Protein AF-A0A353H161-F1 (afdb_monomer_lite)

Secondary structure (DSSP, 8-state):
-HHHHHHHHHHHHHHHHHTT-GGGHHHHHHHHHHHHHHHHHHHHHHHHS---HHHHHHHHHHHHHHHHHHHHHHHHHSS--------TTSS----TTTHHHHHHHHHHHHHHHHHHHHHHGGGSPPPHHHHHHHHHHHHHHHHHHHHHS-GGGHHHHHHHHHHHHHHHHHHHHHHHHHHHHHHTTT-PPP--HHHHHHHHHHHHHHHHHHHHHHHHHHHH-HHHHHHHHHHHHHHHHHHHHHHHHHHHHHHHHHHHHHHHHHHHHHHS-HHHHHHHHHHHHHS--TTSGGG--

Sequence (293 aa):
MTLLASEWIWVAALFAALFNLSSKIPSILLSFAIPALAGYVLSKLLHISTISSVGQKVILAVWVILALGLWTWLFALGSVQELTISWPLSGKLTLQNTDALQTLLMQMIILLLIVRRSLTLPASLVTSWQAVRSSQIGLAAFLVFGLTTTWENFFSNLWPFALYLFLILIALTTARLAELTLNYSGRSPAFSSSWLISIALLALTFVIIACFSGWLVGVAMVETASTILNFLYLALLAVILILLSPILLLLVAAIPVLDGLVQEMLSKNFGQQQAEFILSVLQPQPGQAENFL

pLDDT: mean 75.22, std 13.53, range [37.88, 93.44]

Foldseek 3Di:
DLLLLLLLLLLLLLLCLQQVNLVCSVVSSVLLCVLLVVLLVLLLVLVVDPDDPVVSVVVLVVSLVVSLVVVCVCCVVPPPPDSARDDVPDPDPCPPPPGPVVVSVVVSVSSCVSSVVSNPVSVDQDALVNLVVSVVVSVVSLVSSLVRDDPVCVVSSLVSQLSSQLSSLVVNVVNVQVVVCVVPVNPGDDDDPVNSVVSNVVSVVVSVVVVVVSVCCVPVPVVVVVVVVVVVVVVVVVVVCVVCVVVVVVVVVCVVVVVVVVVVVVVPPPVVVVVVVVVCVVDVDPPCPVVPD

Radius of gyration: 27.59 Å; chains: 1; bounding box: 48×81×83 Å

Structure (mmCIF, N/CA/C/O backbone):
data_AF-A0A353H161-F1
#
_entry.id   AF-A0A353H161-F1
#
loop_
_atom_site.group_PDB
_atom_site.id
_atom_site.type_symbol
_atom_site.label_atom_id
_atom_site.label_alt_id
_atom_site.label_comp_id
_atom_site.label_asym_id
_atom_site.label_entity_id
_atom_site.label_seq_id
_atom_site.pdbx_PDB_ins_code
_atom_site.Cartn_x
_atom_site.Cartn_y
_atom_site.Cartn_z
_atom_site.occupancy
_atom_site.B_iso_or_equiv
_atom_site.auth_seq_id
_atom_site.auth_comp_id
_atom_site.auth_asym_id
_atom_site.auth_atom_id
_atom_site.pdbx_PDB_model_num
ATOM 1 N N . MET A 1 1 ? 9.205 -0.972 -8.124 1.00 83.56 1 MET A N 1
ATOM 2 C CA . MET A 1 1 ? 9.552 0.005 -7.063 1.00 83.56 1 MET A CA 1
ATOM 3 C C . MET A 1 1 ? 8.505 1.103 -6.905 1.00 83.56 1 MET A C 1
ATOM 5 O O . MET A 1 1 ? 8.005 1.243 -5.803 1.00 83.56 1 MET A O 1
ATOM 9 N N . THR A 1 2 ? 8.114 1.832 -7.957 1.00 85.81 2 THR A N 1
ATOM 10 C CA . THR A 1 2 ? 7.069 2.883 -7.879 1.00 85.81 2 THR A CA 1
ATOM 11 C C . THR A 1 2 ? 5.724 2.369 -7.359 1.00 85.81 2 THR A C 1
ATOM 13 O O . THR A 1 2 ? 5.132 2.999 -6.490 1.00 85.81 2 THR A O 1
ATOM 16 N N . LEU A 1 3 ? 5.295 1.178 -7.800 1.00 87.56 3 LEU A N 1
ATOM 17 C CA . LEU A 1 3 ? 4.088 0.529 -7.276 1.00 87.56 3 LEU A CA 1
ATOM 18 C C . LEU A 1 3 ? 4.189 0.247 -5.765 1.00 87.56 3 LEU A C 1
ATOM 20 O O . LEU A 1 3 ? 3.301 0.638 -5.019 1.00 87.56 3 LEU A O 1
ATOM 24 N N . LEU A 1 4 ? 5.301 -0.341 -5.305 1.00 89.06 4 LEU A N 1
ATOM 25 C CA . LEU A 1 4 ? 5.544 -0.594 -3.876 1.00 89.06 4 LEU A CA 1
ATOM 26 C C . LEU A 1 4 ? 5.522 0.705 -3.056 1.00 89.06 4 LEU A C 1
ATOM 28 O O . LEU A 1 4 ? 4.940 0.740 -1.977 1.00 89.06 4 LEU A O 1
ATOM 32 N N . ALA A 1 5 ? 6.128 1.771 -3.587 1.00 89.69 5 ALA A N 1
ATOM 33 C CA . ALA A 1 5 ? 6.135 3.073 -2.934 1.00 89.69 5 ALA A CA 1
ATOM 34 C C . ALA A 1 5 ? 4.719 3.654 -2.816 1.00 89.69 5 ALA A C 1
ATOM 36 O O . ALA A 1 5 ? 4.346 4.145 -1.759 1.00 89.69 5 ALA A O 1
ATOM 37 N N . SER A 1 6 ? 3.897 3.544 -3.866 1.00 89.31 6 SER A N 1
ATOM 38 C CA . SER A 1 6 ? 2.485 3.935 -3.778 1.00 89.31 6 SER A CA 1
ATOM 39 C C . SER A 1 6 ? 1.721 3.095 -2.749 1.00 89.31 6 SER A C 1
ATOM 41 O O . SER A 1 6 ? 0.854 3.616 -2.051 1.00 89.31 6 SER A O 1
ATOM 43 N N . GLU A 1 7 ? 2.066 1.811 -2.611 1.00 89.81 7 GLU A N 1
ATOM 44 C CA . GLU A 1 7 ? 1.365 0.894 -1.720 1.00 89.81 7 GLU A CA 1
ATOM 45 C C . GLU A 1 7 ? 1.617 1.188 -0.243 1.00 89.81 7 GLU A C 1
ATOM 47 O O . GLU A 1 7 ? 0.664 1.290 0.526 1.00 89.81 7 GLU A O 1
ATOM 52 N N . TRP A 1 8 ? 2.867 1.412 0.170 1.00 91.81 8 TRP A N 1
ATOM 53 C CA . TRP A 1 8 ? 3.107 1.779 1.567 1.00 91.81 8 TRP A CA 1
ATOM 54 C C . TRP A 1 8 ? 2.538 3.159 1.916 1.00 91.81 8 TRP A C 1
ATOM 56 O O . TRP A 1 8 ? 2.305 3.421 3.091 1.00 91.81 8 TRP A O 1
ATOM 66 N N . ILE A 1 9 ? 2.308 4.047 0.934 1.00 90.62 9 ILE A N 1
ATOM 67 C CA . ILE A 1 9 ? 1.782 5.389 1.212 1.00 90.62 9 ILE A CA 1
ATOM 68 C C . ILE A 1 9 ? 0.331 5.315 1.650 1.00 90.62 9 ILE A C 1
ATOM 70 O O . ILE A 1 9 ? -0.016 5.880 2.686 1.00 90.62 9 ILE A O 1
ATOM 74 N N . TRP A 1 10 ? -0.512 4.606 0.896 1.00 88.56 10 TRP A N 1
ATOM 75 C CA . TRP A 1 10 ? -1.907 4.462 1.300 1.00 88.56 10 TRP A CA 1
ATOM 76 C C . TRP A 1 10 ? -2.029 3.620 2.572 1.00 88.56 10 TRP A C 1
ATOM 78 O O . TRP A 1 10 ? -2.903 3.897 3.387 1.00 88.56 10 TRP A O 1
ATOM 88 N N . VAL A 1 11 ? -1.138 2.644 2.795 1.00 89.56 11 VAL A N 1
ATOM 89 C CA . VAL A 1 11 ? -1.127 1.879 4.050 1.00 89.56 11 VAL A CA 1
ATOM 90 C C . VAL A 1 11 ? -0.735 2.762 5.235 1.00 89.56 11 VAL A C 1
ATOM 92 O O . VAL A 1 11 ? -1.380 2.689 6.275 1.00 89.56 11 VAL A O 1
ATOM 95 N N . ALA A 1 12 ? 0.275 3.622 5.090 1.00 88.50 12 ALA A N 1
ATOM 96 C CA . ALA A 1 12 ? 0.665 4.567 6.132 1.00 88.50 12 ALA A CA 1
ATOM 97 C C . ALA A 1 12 ? -0.444 5.588 6.420 1.00 88.50 12 ALA A C 1
ATOM 99 O O . ALA A 1 12 ? -0.701 5.891 7.583 1.00 88.50 12 ALA A O 1
ATOM 100 N N . ALA A 1 13 ? -1.129 6.080 5.383 1.00 86.00 13 ALA A N 1
ATOM 101 C CA . ALA A 1 13 ? -2.289 6.954 5.539 1.00 86.00 13 ALA A CA 1
ATOM 102 C C . ALA A 1 13 ? -3.426 6.232 6.279 1.00 86.00 13 ALA A C 1
ATOM 104 O O . ALA A 1 13 ? -3.919 6.737 7.282 1.00 86.00 13 ALA A O 1
ATOM 105 N N . LEU A 1 14 ? -3.780 5.013 5.860 1.00 85.19 14 LEU A N 1
ATOM 106 C CA . LEU A 1 14 ? -4.792 4.196 6.529 1.00 85.19 14 LEU A CA 1
ATOM 107 C C . LEU A 1 14 ? -4.418 3.923 7.993 1.00 85.19 14 LEU A C 1
ATOM 109 O O . LEU A 1 14 ? -5.251 4.086 8.876 1.00 85.19 14 LEU A O 1
ATOM 113 N N . PHE A 1 15 ? -3.163 3.566 8.266 1.00 84.50 15 PHE A N 1
ATOM 114 C CA . PHE A 1 15 ? -2.653 3.379 9.622 1.00 84.50 15 PHE A CA 1
ATOM 115 C C . PHE A 1 15 ? -2.801 4.658 10.455 1.00 84.50 15 PHE A C 1
ATOM 117 O O . PHE A 1 15 ? -3.298 4.614 11.577 1.00 84.50 15 PHE A O 1
ATOM 124 N N . ALA A 1 16 ? -2.425 5.810 9.898 1.00 81.38 16 ALA A N 1
ATOM 125 C CA . ALA A 1 16 ? -2.574 7.091 10.574 1.00 81.38 16 ALA A CA 1
ATOM 126 C C . ALA A 1 16 ? -4.046 7.436 10.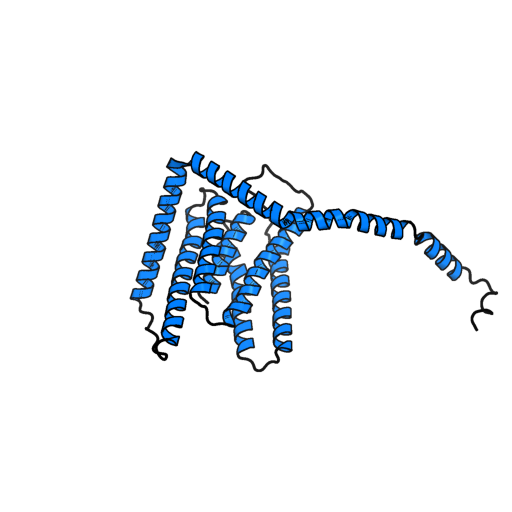859 1.00 81.38 16 ALA A C 1
ATOM 128 O O . ALA A 1 16 ? -4.331 7.968 11.928 1.00 81.38 16 ALA A O 1
ATOM 129 N N . ALA A 1 17 ? -4.975 7.097 9.961 1.00 78.19 17 ALA A N 1
ATOM 130 C CA . ALA A 1 17 ? -6.412 7.243 10.200 1.00 78.19 17 ALA A CA 1
ATOM 131 C C . ALA A 1 17 ? -6.916 6.333 11.330 1.00 78.19 17 ALA A C 1
ATOM 133 O O . ALA A 1 17 ? -7.618 6.795 12.223 1.00 78.19 17 ALA A O 1
ATOM 134 N N . LEU A 1 18 ? -6.534 5.053 11.317 1.00 76.12 18 LEU A N 1
ATOM 135 C CA . LEU A 1 18 ? -6.999 4.056 12.289 1.00 76.12 18 LEU A CA 1
ATOM 136 C C . LEU A 1 18 ? -6.546 4.352 13.727 1.00 76.12 18 LEU A C 1
ATOM 138 O O . LEU A 1 18 ? -7.253 4.011 14.673 1.00 76.12 18 LEU A O 1
ATOM 142 N N . PHE A 1 19 ? -5.381 4.986 13.887 1.00 75.75 19 PHE A N 1
ATOM 143 C CA . PHE A 1 19 ? -4.765 5.271 15.188 1.00 75.75 19 PHE A CA 1
ATOM 144 C C . PHE A 1 19 ? -4.705 6.768 15.543 1.00 75.75 19 PHE A C 1
ATOM 146 O O . PHE A 1 19 ? -3.989 7.148 16.465 1.00 75.75 19 PHE A O 1
ATOM 153 N N . ASN A 1 20 ? -5.416 7.632 14.810 1.00 75.38 20 ASN A N 1
ATOM 154 C CA . ASN A 1 20 ? -5.413 9.092 14.999 1.00 75.38 20 ASN A CA 1
ATOM 155 C C . ASN A 1 20 ? -4.027 9.768 14.957 1.00 75.38 20 ASN A C 1
ATOM 157 O O . ASN A 1 20 ? -3.739 10.708 15.697 1.00 75.38 20 ASN A O 1
ATOM 161 N N . LEU A 1 21 ? -3.130 9.292 14.098 1.00 77.62 21 LEU A N 1
ATOM 162 C CA . LEU A 1 21 ? -1.747 9.769 14.009 1.00 77.62 21 LEU A CA 1
ATOM 163 C C . LEU A 1 21 ? -1.497 10.642 12.773 1.00 77.62 21 LEU A C 1
ATOM 165 O O . LEU A 1 21 ? -0.417 10.588 12.182 1.00 77.62 21 LEU A O 1
ATOM 169 N N . SER A 1 22 ? -2.477 11.448 12.361 1.00 75.56 22 SER A N 1
ATOM 170 C CA . SER A 1 22 ? -2.387 12.286 11.151 1.00 75.56 22 SER A CA 1
ATOM 171 C C . SER A 1 22 ? -1.168 13.225 11.148 1.00 75.56 22 SER A C 1
ATOM 173 O O . SER A 1 22 ? -0.532 13.425 10.115 1.00 75.56 22 SER A O 1
ATOM 175 N N . SER A 1 23 ? -0.747 13.727 12.312 1.00 77.12 23 SER A N 1
ATOM 176 C CA . SER A 1 23 ? 0.460 14.558 12.454 1.00 77.12 23 SER A CA 1
ATOM 177 C C . SER A 1 23 ? 1.780 13.784 12.308 1.00 77.12 23 SER A C 1
ATOM 179 O O . SER A 1 23 ? 2.820 14.383 12.041 1.00 77.12 23 SER A O 1
ATOM 181 N N . LYS A 1 24 ? 1.757 12.452 12.451 1.00 81.50 24 LYS A N 1
ATOM 182 C CA . LYS A 1 24 ? 2.935 11.570 12.392 1.00 81.50 24 LYS A CA 1
ATOM 183 C C . LYS A 1 24 ? 3.037 10.790 11.075 1.00 81.50 24 LYS A C 1
ATOM 185 O O . LYS A 1 24 ? 3.846 9.872 10.973 1.00 81.50 24 LYS A O 1
ATOM 190 N N . ILE A 1 25 ? 2.271 11.152 10.042 1.00 83.50 25 ILE A N 1
ATOM 191 C CA . ILE A 1 25 ? 2.319 10.480 8.730 1.00 83.50 25 ILE A CA 1
ATOM 192 C C . ILE A 1 25 ? 3.754 10.348 8.172 1.00 83.50 25 ILE A C 1
ATOM 194 O O . ILE A 1 25 ? 4.096 9.248 7.733 1.00 83.50 25 ILE A O 1
ATOM 198 N N . PRO A 1 26 ? 4.638 11.372 8.223 1.00 85.25 26 PRO A N 1
ATOM 199 C CA . PRO A 1 26 ? 6.007 11.235 7.718 1.00 85.25 26 PRO A CA 1
ATOM 200 C C . PRO A 1 26 ? 6.829 10.155 8.433 1.00 85.25 26 PRO A C 1
ATOM 202 O O . PRO A 1 26 ? 7.546 9.396 7.782 1.00 85.25 26 PRO A O 1
ATOM 205 N N . SER A 1 27 ? 6.726 10.057 9.762 1.00 85.06 27 SER A N 1
ATOM 206 C CA . SER A 1 27 ? 7.470 9.048 10.521 1.00 85.06 27 SER A CA 1
ATOM 207 C C . SER A 1 27 ? 6.895 7.651 10.303 1.00 85.06 27 SER A C 1
ATOM 209 O O . SER A 1 27 ? 7.658 6.710 10.115 1.00 85.06 27 SER A O 1
ATOM 211 N N . ILE A 1 28 ? 5.568 7.518 10.224 1.00 85.75 28 ILE A N 1
ATOM 212 C CA . ILE A 1 28 ? 4.892 6.250 9.908 1.00 85.75 28 ILE A CA 1
ATOM 213 C C . ILE A 1 28 ? 5.290 5.755 8.510 1.00 85.75 28 ILE A C 1
ATOM 215 O O . ILE A 1 28 ? 5.599 4.576 8.336 1.00 85.75 28 ILE A O 1
ATOM 219 N N . LEU A 1 29 ? 5.343 6.653 7.521 1.00 87.62 29 LEU A N 1
ATOM 220 C CA . LEU A 1 29 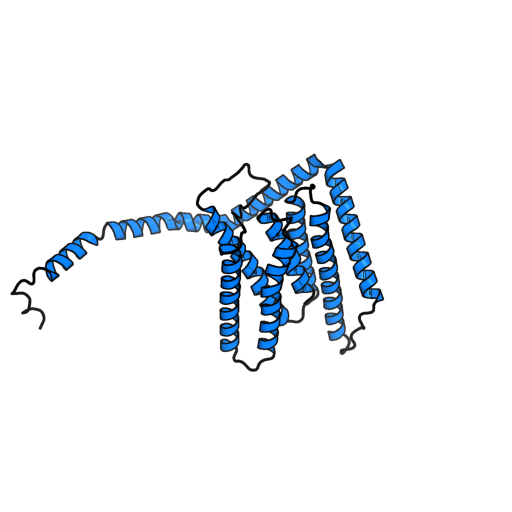? 5.816 6.341 6.171 1.00 87.62 29 LEU A CA 1
ATOM 221 C C . LEU A 1 29 ? 7.237 5.784 6.181 1.00 87.62 29 LEU A C 1
ATOM 223 O O . LEU A 1 29 ? 7.487 4.769 5.537 1.00 87.62 29 LEU A O 1
ATOM 227 N N . LEU A 1 30 ? 8.153 6.412 6.921 1.00 87.56 30 LEU A N 1
ATOM 228 C CA . LEU A 1 30 ? 9.528 5.926 7.055 1.00 87.56 30 LEU A CA 1
ATOM 229 C C . LEU A 1 30 ? 9.575 4.548 7.726 1.00 87.56 30 LEU A C 1
ATOM 231 O O . LEU A 1 30 ? 10.252 3.650 7.221 1.00 87.56 30 LEU A O 1
ATOM 235 N N . SER A 1 31 ? 8.809 4.355 8.802 1.00 86.31 31 SER A N 1
ATOM 236 C CA . SER A 1 31 ? 8.727 3.077 9.513 1.00 86.31 31 SER A CA 1
ATOM 237 C C . SER A 1 31 ? 8.240 1.938 8.621 1.00 86.31 31 SER A C 1
ATOM 239 O O . SER A 1 31 ? 8.734 0.824 8.754 1.00 86.31 31 SER A O 1
ATOM 241 N N . PHE A 1 32 ? 7.315 2.191 7.690 1.00 88.62 32 PHE A N 1
ATOM 242 C CA . PHE A 1 32 ? 6.874 1.191 6.712 1.00 88.62 32 PHE A CA 1
ATOM 243 C C . PHE A 1 32 ? 7.810 1.063 5.504 1.00 88.62 32 PHE A C 1
ATOM 245 O O . PHE A 1 32 ? 7.978 -0.038 4.972 1.00 88.62 32 PHE A O 1
ATOM 252 N N . ALA A 1 33 ? 8.451 2.153 5.076 1.00 89.38 33 ALA A N 1
ATOM 253 C CA . ALA A 1 33 ? 9.356 2.155 3.932 1.00 89.38 33 ALA A CA 1
ATOM 254 C C . ALA A 1 33 ? 10.600 1.292 4.176 1.00 89.38 33 ALA A C 1
ATOM 256 O O . ALA A 1 33 ? 11.017 0.568 3.275 1.00 89.38 33 ALA A O 1
ATOM 257 N N . ILE A 1 34 ? 11.169 1.318 5.387 1.00 89.50 34 ILE A N 1
ATOM 258 C CA . ILE A 1 34 ? 12.365 0.536 5.744 1.00 89.50 34 ILE A CA 1
ATOM 259 C C . ILE A 1 34 ? 12.152 -0.979 5.537 1.00 89.50 34 ILE A C 1
ATOM 261 O O . ILE A 1 34 ? 12.858 -1.565 4.709 1.00 89.50 34 ILE A O 1
ATOM 265 N N . PRO A 1 35 ? 11.186 -1.644 6.208 1.00 90.00 35 PRO A N 1
ATOM 266 C CA . PRO A 1 35 ? 10.965 -3.077 6.039 1.00 90.00 35 PRO A CA 1
ATOM 267 C C . PRO A 1 35 ? 10.452 -3.424 4.635 1.00 90.00 35 PRO A C 1
ATOM 269 O O . PRO A 1 35 ? 10.760 -4.495 4.107 1.00 90.00 35 PRO A O 1
ATOM 272 N N . ALA A 1 36 ? 9.712 -2.524 3.983 1.00 90.25 36 ALA A N 1
ATOM 273 C CA . ALA A 1 36 ? 9.265 -2.737 2.614 1.00 90.25 36 ALA A CA 1
ATOM 274 C C . ALA A 1 36 ? 10.428 -2.725 1.611 1.00 90.25 36 ALA A C 1
ATOM 276 O O . ALA A 1 36 ? 10.540 -3.638 0.795 1.00 90.25 36 ALA A O 1
ATOM 277 N N . LEU A 1 37 ? 11.317 -1.730 1.669 1.00 92.56 37 LEU A N 1
ATOM 278 C CA . LEU A 1 37 ? 12.484 -1.647 0.789 1.00 92.56 37 LEU A CA 1
ATOM 279 C C . LEU A 1 37 ? 13.455 -2.792 1.040 1.00 92.56 37 LEU A C 1
ATOM 281 O O . LEU A 1 37 ? 13.898 -3.428 0.085 1.00 92.56 37 LEU A O 1
ATOM 285 N N . ALA A 1 38 ? 13.755 -3.080 2.306 1.00 92.19 38 ALA A N 1
ATOM 286 C CA . ALA A 1 38 ? 14.653 -4.167 2.662 1.00 92.19 38 ALA A CA 1
ATOM 287 C C . ALA A 1 38 ? 14.097 -5.524 2.199 1.00 92.19 38 ALA A C 1
ATOM 289 O O . ALA A 1 38 ? 14.820 -6.283 1.558 1.00 92.19 38 ALA A O 1
ATOM 290 N N . GLY A 1 39 ? 12.797 -5.782 2.394 1.00 92.25 39 GLY A N 1
ATOM 291 C CA . GLY A 1 39 ? 12.138 -6.980 1.868 1.00 92.25 39 GLY A CA 1
ATOM 292 C C . GLY A 1 39 ? 12.169 -7.058 0.339 1.00 92.25 39 GLY A C 1
ATOM 293 O O . GLY A 1 39 ? 12.483 -8.108 -0.220 1.00 92.25 39 GLY A O 1
ATOM 294 N N . TYR A 1 40 ? 11.925 -5.940 -0.351 1.00 92.00 40 TYR A N 1
ATOM 295 C CA . TYR A 1 40 ? 11.987 -5.880 -1.814 1.00 92.00 40 TYR A CA 1
ATOM 296 C C . TYR A 1 40 ? 13.385 -6.200 -2.350 1.00 92.00 40 TYR A C 1
ATOM 298 O O . TYR A 1 40 ? 13.532 -6.997 -3.279 1.00 92.00 40 TYR A O 1
ATOM 306 N N . VAL A 1 41 ? 14.421 -5.590 -1.769 1.00 92.31 41 VAL A N 1
ATOM 307 C CA . VAL A 1 41 ? 15.816 -5.827 -2.160 1.00 92.31 41 VAL A CA 1
ATOM 308 C C . VAL A 1 41 ? 16.214 -7.265 -1.850 1.00 92.31 41 VAL A C 1
ATOM 310 O O . VAL A 1 41 ? 16.738 -7.941 -2.733 1.00 92.31 41 VAL A O 1
ATOM 313 N N . LEU A 1 42 ? 15.905 -7.759 -0.648 1.00 92.62 42 LEU A N 1
ATOM 314 C CA . LEU A 1 42 ? 16.191 -9.131 -0.239 1.00 92.62 42 LEU A CA 1
ATOM 315 C C . LEU A 1 42 ? 15.554 -10.140 -1.196 1.00 92.62 42 LEU A C 1
ATOM 317 O O . LEU A 1 42 ? 16.241 -11.014 -1.716 1.00 92.62 42 LEU A O 1
ATOM 321 N N . SER A 1 43 ? 14.262 -9.993 -1.490 1.00 90.44 43 SER A N 1
ATOM 322 C CA . SER A 1 43 ? 13.574 -10.904 -2.402 1.00 90.44 43 SER A CA 1
ATOM 323 C C . SER A 1 43 ? 14.124 -10.833 -3.825 1.00 90.44 43 SER A C 1
ATOM 325 O O . SER A 1 43 ? 14.194 -11.861 -4.498 1.00 90.44 43 SER A O 1
ATOM 327 N N . LYS A 1 44 ? 14.533 -9.648 -4.295 1.00 88.06 44 LYS A N 1
ATOM 328 C CA . LYS A 1 44 ? 15.170 -9.500 -5.609 1.00 88.06 44 LYS A CA 1
ATOM 329 C C . LYS A 1 44 ? 16.529 -10.205 -5.655 1.00 88.06 44 LYS A C 1
ATOM 331 O O . LYS A 1 44 ? 16.822 -10.882 -6.635 1.00 88.06 44 LYS A O 1
ATOM 336 N N . LEU A 1 45 ? 17.337 -10.079 -4.602 1.00 90.50 45 LEU A N 1
ATOM 337 C CA . LEU A 1 45 ? 18.626 -10.767 -4.486 1.00 90.50 45 LEU A CA 1
ATOM 338 C C . LEU A 1 45 ? 18.450 -12.289 -4.436 1.00 90.50 45 LEU A C 1
ATOM 340 O O . LEU A 1 45 ? 19.152 -13.006 -5.145 1.00 90.50 45 LEU A O 1
ATOM 344 N N . LEU A 1 46 ? 17.475 -12.778 -3.666 1.00 90.12 46 LEU A N 1
ATOM 345 C CA . LEU A 1 46 ? 17.159 -14.206 -3.579 1.00 90.12 46 LEU A CA 1
ATOM 346 C C . LEU A 1 46 ? 16.727 -14.789 -4.925 1.00 90.12 46 LEU A C 1
ATOM 348 O O . LEU A 1 46 ? 17.174 -15.878 -5.272 1.00 90.12 46 LEU A O 1
ATOM 352 N N . HIS A 1 47 ? 15.930 -14.059 -5.708 1.00 85.69 47 HIS A N 1
ATOM 353 C CA . HIS A 1 47 ? 15.531 -14.508 -7.042 1.00 85.69 47 HIS A CA 1
ATOM 354 C C . HIS A 1 47 ? 16.720 -14.614 -8.017 1.00 85.69 47 HIS A C 1
ATOM 356 O O . HIS A 1 47 ? 16.708 -15.447 -8.921 1.00 85.69 47 HIS A O 1
ATOM 362 N N . ILE A 1 48 ? 17.744 -13.773 -7.861 1.00 87.44 48 ILE A N 1
ATOM 363 C CA . ILE A 1 48 ? 18.949 -13.809 -8.707 1.00 87.44 48 ILE A CA 1
ATOM 364 C C . ILE A 1 48 ? 19.936 -14.886 -8.215 1.00 87.44 48 ILE A C 1
ATOM 366 O O . ILE A 1 48 ? 20.734 -15.405 -8.991 1.00 87.44 48 ILE A O 1
ATOM 370 N N . SER A 1 49 ? 19.885 -15.236 -6.929 1.00 88.06 49 SER A N 1
ATOM 371 C CA . SER A 1 49 ? 20.769 -16.227 -6.313 1.00 88.06 49 SER A CA 1
ATOM 372 C C . SER A 1 49 ? 20.462 -17.669 -6.740 1.00 88.06 49 SER A C 1
ATOM 374 O O . SER A 1 49 ? 19.313 -18.041 -6.962 1.00 88.06 49 SER A O 1
ATOM 376 N N . THR A 1 50 ? 21.487 -18.521 -6.740 1.00 88.94 50 THR A N 1
ATOM 377 C CA . THR A 1 50 ? 21.385 -19.971 -6.994 1.00 88.94 50 THR A CA 1
ATOM 378 C C . THR A 1 50 ? 20.944 -20.790 -5.770 1.00 88.94 50 THR A C 1
ATOM 380 O O . THR A 1 50 ? 21.053 -22.016 -5.767 1.00 88.94 50 THR A O 1
ATOM 383 N N . ILE A 1 51 ? 20.461 -20.134 -4.709 1.00 89.81 51 ILE A N 1
ATOM 384 C CA . ILE A 1 51 ? 20.036 -20.786 -3.463 1.00 89.81 51 ILE A CA 1
ATOM 385 C C . ILE A 1 51 ? 18.828 -21.691 -3.736 1.00 89.81 51 ILE A C 1
ATOM 387 O O . ILE A 1 51 ? 17.929 -21.337 -4.500 1.00 89.81 51 ILE A O 1
ATOM 391 N N . SER A 1 52 ? 18.780 -22.851 -3.075 1.00 92.12 52 SER A N 1
ATOM 392 C CA . SER A 1 52 ? 17.645 -23.772 -3.171 1.00 92.12 52 SER A CA 1
ATOM 393 C C . SER A 1 52 ? 16.329 -23.105 -2.746 1.00 92.12 52 SER A C 1
ATOM 395 O O . SER A 1 52 ? 16.297 -22.230 -1.877 1.00 92.12 52 SER A O 1
ATOM 397 N N . SER A 1 53 ? 15.208 -23.557 -3.309 1.00 87.81 53 SER A N 1
ATOM 398 C CA . SER A 1 53 ? 13.877 -23.012 -2.992 1.00 87.81 53 SER A CA 1
ATOM 399 C C . SER A 1 53 ? 13.532 -23.101 -1.499 1.00 87.81 53 SER A C 1
ATOM 401 O O . SER A 1 53 ? 12.848 -22.230 -0.961 1.00 87.81 53 SER A O 1
ATOM 403 N N . VAL A 1 54 ? 14.033 -24.129 -0.805 1.00 91.12 54 VAL A N 1
ATOM 404 C CA . VAL A 1 54 ? 13.899 -24.278 0.651 1.00 91.12 54 VAL A CA 1
ATOM 405 C C . VAL A 1 54 ? 14.725 -23.217 1.380 1.00 91.12 54 VAL A C 1
ATOM 407 O O . VAL A 1 54 ? 14.193 -22.543 2.259 1.00 91.12 54 VAL A O 1
ATOM 410 N N . GLY A 1 55 ? 15.983 -23.004 0.980 1.00 89.62 55 GLY A N 1
ATOM 411 C CA . GLY A 1 55 ? 16.842 -21.970 1.564 1.00 89.62 55 GLY A CA 1
ATOM 412 C C . GLY A 1 55 ? 16.258 -20.564 1.407 1.00 89.62 55 GLY A C 1
ATOM 413 O O . GLY A 1 55 ? 16.237 -19.795 2.364 1.00 89.62 55 GLY A O 1
ATOM 414 N N . GLN A 1 56 ? 15.683 -20.255 0.241 1.00 89.19 56 GLN A N 1
ATOM 415 C CA . GLN A 1 56 ? 14.983 -18.987 0.010 1.00 89.19 56 GLN A CA 1
ATOM 416 C C . GLN A 1 56 ? 13.808 -18.797 0.983 1.00 89.19 56 GLN A C 1
ATOM 418 O O . GLN A 1 56 ? 13.687 -17.738 1.596 1.00 89.19 56 GLN A O 1
ATOM 423 N N . LYS A 1 57 ? 12.968 -19.825 1.182 1.00 90.31 57 LYS A N 1
ATOM 424 C CA . LYS A 1 57 ? 11.839 -19.766 2.131 1.00 90.31 57 LYS A CA 1
ATOM 425 C C . LYS A 1 57 ? 12.302 -19.531 3.569 1.00 90.31 57 LYS A C 1
ATOM 427 O O . LYS A 1 57 ? 11.675 -18.744 4.271 1.00 90.31 57 LYS A O 1
ATOM 432 N N . VAL A 1 58 ? 13.394 -20.173 3.991 1.00 93.12 58 VAL A N 1
ATOM 433 C CA . VAL A 1 58 ? 13.965 -19.984 5.335 1.00 93.12 58 VAL A CA 1
ATOM 434 C C . VAL A 1 58 ? 14.458 -18.549 5.517 1.00 93.12 58 VAL A C 1
ATOM 436 O O . VAL A 1 58 ? 14.094 -17.910 6.500 1.00 93.12 58 VAL A O 1
ATOM 439 N N . ILE A 1 59 ? 15.212 -18.003 4.557 1.00 91.62 59 ILE A N 1
ATOM 440 C CA . ILE A 1 59 ? 15.711 -16.618 4.629 1.00 91.62 59 ILE A CA 1
ATOM 441 C C . ILE A 1 59 ? 14.547 -15.619 4.687 1.00 91.62 59 ILE A C 1
ATOM 443 O O . ILE A 1 59 ? 14.568 -14.686 5.489 1.00 91.62 59 ILE A O 1
ATOM 447 N N . LEU A 1 60 ? 13.502 -15.833 3.883 1.00 91.69 60 LEU A N 1
ATOM 448 C CA . LEU A 1 60 ? 12.300 -14.999 3.911 1.00 91.69 60 LEU A CA 1
ATOM 449 C C . LEU A 1 60 ? 11.549 -15.100 5.244 1.00 91.69 60 LEU A C 1
ATOM 451 O O . LEU A 1 60 ? 11.098 -14.080 5.758 1.00 91.69 60 LEU A O 1
ATOM 455 N N . ALA A 1 61 ? 11.436 -16.297 5.824 1.00 91.25 61 ALA A N 1
ATOM 456 C CA . ALA A 1 61 ? 10.815 -16.483 7.133 1.00 91.25 61 ALA A CA 1
ATOM 457 C C . ALA A 1 61 ? 11.598 -15.754 8.236 1.00 91.25 61 ALA A C 1
ATOM 459 O O . ALA A 1 61 ? 11.002 -15.034 9.035 1.00 91.25 61 ALA A O 1
ATOM 460 N N . VAL A 1 62 ? 12.931 -15.865 8.229 1.00 93.44 62 VAL A N 1
ATOM 461 C CA . VAL A 1 62 ? 13.811 -15.132 9.153 1.00 93.44 62 VAL A CA 1
ATOM 462 C C . VAL A 1 62 ? 13.626 -13.624 8.992 1.00 93.44 62 VAL A C 1
ATOM 464 O O . VAL A 1 62 ? 13.483 -12.918 9.987 1.00 93.44 62 VAL A O 1
ATOM 467 N N . TRP A 1 63 ? 13.552 -13.123 7.757 1.00 93.31 63 TRP A N 1
ATOM 468 C CA . TRP A 1 63 ? 13.288 -11.709 7.498 1.00 93.31 63 TRP A CA 1
ATOM 469 C C . TRP A 1 63 ? 11.937 -11.244 8.052 1.00 93.31 63 TRP A C 1
ATOM 471 O O . TRP A 1 63 ? 11.871 -10.189 8.676 1.00 93.31 63 TRP A O 1
ATOM 481 N N . VAL A 1 64 ? 10.866 -12.023 7.871 1.00 91.31 64 VAL A N 1
ATOM 482 C CA . VAL A 1 64 ? 9.541 -11.693 8.422 1.00 91.31 64 VAL A CA 1
ATOM 483 C C . VAL A 1 64 ? 9.589 -11.625 9.948 1.00 91.31 64 VAL A C 1
ATOM 485 O O . VAL A 1 64 ? 9.068 -10.673 10.524 1.00 91.31 64 VAL A O 1
ATOM 488 N N . ILE A 1 65 ? 10.249 -12.585 10.602 1.00 90.88 65 ILE A N 1
ATOM 489 C CA . ILE A 1 65 ? 10.407 -12.598 12.064 1.00 90.88 65 ILE A CA 1
ATOM 490 C C . ILE A 1 65 ? 11.197 -11.370 12.531 1.00 90.88 65 ILE A C 1
ATOM 492 O O . ILE A 1 65 ? 10.779 -10.702 13.474 1.00 90.88 65 ILE A O 1
ATOM 496 N N . LEU A 1 66 ? 12.294 -11.026 11.850 1.00 91.06 66 LEU A N 1
ATOM 497 C CA . LEU A 1 66 ? 13.088 -9.834 12.161 1.00 91.06 66 LEU A CA 1
ATOM 498 C C . LEU A 1 66 ? 12.299 -8.541 11.943 1.00 91.06 66 LEU A C 1
ATOM 500 O O . LEU A 1 66 ? 12.365 -7.647 12.779 1.00 91.06 66 LEU A O 1
ATOM 504 N N . ALA A 1 67 ? 11.529 -8.438 10.858 1.00 89.38 67 ALA A N 1
ATOM 505 C CA . ALA A 1 67 ? 10.699 -7.272 10.577 1.00 89.38 67 ALA A CA 1
ATOM 506 C C . ALA A 1 67 ? 9.605 -7.091 11.638 1.00 89.38 67 ALA A C 1
ATOM 508 O O . ALA A 1 67 ? 9.399 -5.977 12.114 1.00 89.38 67 ALA A O 1
ATOM 509 N N . LEU A 1 68 ? 8.946 -8.181 12.048 1.00 87.88 68 LEU A N 1
ATOM 510 C CA . LEU A 1 68 ? 7.976 -8.167 13.142 1.00 87.88 68 LEU A CA 1
ATOM 511 C C . LEU A 1 68 ? 8.633 -7.782 14.470 1.00 87.88 68 LEU A C 1
ATOM 513 O O . LEU A 1 68 ? 8.095 -6.936 15.174 1.00 87.88 68 LEU A O 1
ATOM 517 N N . GLY A 1 69 ? 9.793 -8.361 14.791 1.00 84.50 69 GLY A N 1
ATOM 518 C CA . GLY A 1 69 ? 10.534 -8.068 16.019 1.00 84.50 69 GLY A CA 1
ATOM 519 C C . GLY A 1 69 ? 11.031 -6.623 16.090 1.00 84.50 69 GLY A C 1
ATOM 520 O O . GLY A 1 69 ? 10.908 -5.977 17.124 1.00 84.50 69 GLY A O 1
ATOM 521 N N . LEU A 1 70 ? 11.544 -6.080 14.983 1.00 85.25 70 LEU A N 1
ATOM 522 C CA . LEU A 1 70 ? 11.937 -4.671 14.891 1.00 85.25 70 LEU A CA 1
ATOM 523 C C . LEU A 1 70 ? 10.731 -3.743 15.023 1.00 85.25 70 LEU A C 1
ATOM 525 O O . LEU A 1 70 ? 10.822 -2.710 15.679 1.00 85.25 70 LEU A O 1
ATOM 529 N N . TRP A 1 71 ? 9.600 -4.107 14.422 1.00 84.25 71 TRP A N 1
ATOM 530 C CA . TRP A 1 71 ? 8.375 -3.324 14.524 1.00 84.25 71 TRP A CA 1
ATOM 531 C C . TRP A 1 71 ? 7.825 -3.302 15.944 1.00 84.25 71 TRP A C 1
ATOM 533 O O . TRP A 1 71 ? 7.545 -2.230 16.476 1.00 84.25 71 TRP A O 1
ATOM 543 N N . THR A 1 72 ? 7.718 -4.464 16.590 1.00 78.69 72 THR A N 1
ATOM 544 C CA . THR A 1 72 ? 7.288 -4.531 17.988 1.00 78.69 72 THR A CA 1
ATOM 545 C C . THR A 1 72 ? 8.268 -3.797 18.890 1.00 78.69 72 THR A C 1
ATOM 547 O O . THR A 1 72 ? 7.820 -3.063 19.755 1.00 78.69 72 THR A O 1
ATOM 550 N N . TRP A 1 73 ? 9.579 -3.892 18.656 1.00 77.25 73 TRP A N 1
ATOM 551 C CA . TRP A 1 73 ? 10.587 -3.134 19.402 1.00 77.25 73 TRP A CA 1
ATOM 552 C C . TRP A 1 73 ? 10.415 -1.613 19.250 1.00 77.25 73 TRP A C 1
ATOM 554 O O . TRP A 1 73 ? 10.376 -0.902 20.253 1.00 77.25 73 TRP A O 1
ATOM 564 N N . LEU A 1 74 ? 10.226 -1.112 18.021 1.00 74.75 74 LEU A N 1
ATOM 565 C CA . LEU A 1 74 ? 10.016 0.316 17.743 1.00 74.75 74 LEU A CA 1
ATOM 566 C C . LEU A 1 74 ? 8.759 0.879 18.417 1.00 74.75 74 LEU A C 1
ATOM 568 O O . LEU A 1 74 ? 8.779 2.018 18.878 1.00 74.75 74 LEU A O 1
ATOM 572 N N . PHE A 1 75 ? 7.676 0.103 18.481 1.00 67.62 75 PHE A N 1
ATOM 573 C CA . PHE A 1 75 ? 6.411 0.547 19.073 1.00 67.62 75 PHE A CA 1
ATOM 574 C C . PHE A 1 75 ? 6.278 0.223 20.568 1.00 67.62 75 PHE A C 1
ATOM 576 O O . PHE A 1 75 ? 5.574 0.942 21.267 1.00 67.62 75 PHE A O 1
ATOM 583 N N . ALA A 1 76 ? 6.969 -0.801 21.079 1.00 62.78 76 ALA A N 1
ATOM 584 C CA . ALA A 1 76 ? 6.983 -1.145 22.503 1.00 62.78 76 ALA A CA 1
ATOM 585 C C . ALA A 1 76 ? 7.958 -0.279 23.316 1.00 62.78 76 ALA A C 1
ATOM 587 O O . ALA A 1 76 ? 7.705 -0.030 24.491 1.00 62.78 76 ALA A O 1
ATOM 588 N N . LEU A 1 77 ? 9.067 0.177 22.717 1.00 57.62 77 LEU A N 1
ATOM 589 C CA . LEU A 1 77 ? 10.041 1.069 23.369 1.00 57.62 77 LEU A CA 1
ATOM 590 C C . LEU A 1 77 ? 9.940 2.522 22.903 1.00 57.62 77 LEU A C 1
ATOM 592 O O . LEU A 1 77 ? 10.495 3.417 23.542 1.00 57.62 77 LEU A O 1
ATOM 596 N N . GLY A 1 78 ? 9.259 2.773 21.786 1.00 54.53 78 GLY A N 1
ATOM 597 C CA . GLY A 1 78 ? 8.953 4.124 21.341 1.00 54.53 78 GLY A CA 1
ATOM 598 C C . GLY A 1 78 ? 7.963 4.799 22.287 1.00 54.53 78 GLY A C 1
ATOM 599 O O . GLY A 1 78 ? 7.029 4.176 22.780 1.00 54.53 78 GLY A O 1
ATOM 600 N N . SER A 1 79 ? 8.117 6.110 22.484 1.00 44.94 79 SER A N 1
ATOM 601 C CA . SER A 1 79 ? 7.215 6.988 23.250 1.00 44.94 79 SER A CA 1
ATOM 602 C C . SER A 1 79 ? 5.821 7.164 22.620 1.00 44.94 79 SER A C 1
ATOM 604 O O . SER A 1 79 ? 5.169 8.196 22.789 1.00 44.94 79 SER A O 1
ATOM 606 N N . VAL A 1 80 ? 5.344 6.180 21.856 1.00 50.94 80 VAL A N 1
ATOM 607 C CA . VAL A 1 80 ? 3.995 6.164 21.297 1.00 50.94 80 VAL A CA 1
ATOM 608 C C . VAL A 1 80 ? 3.055 5.642 22.384 1.00 50.94 80 VAL A C 1
ATOM 610 O O . VAL A 1 80 ? 2.596 4.506 22.355 1.00 50.94 80 VAL A O 1
ATOM 613 N N . GLN A 1 81 ? 2.844 6.500 23.386 1.00 50.16 81 GLN A N 1
ATOM 614 C CA . GLN A 1 81 ? 1.832 6.359 24.429 1.00 50.16 81 GLN A CA 1
ATOM 615 C C . GLN A 1 81 ? 0.479 6.021 23.792 1.00 50.16 81 GLN A C 1
ATOM 617 O O . GLN A 1 81 ? 0.065 6.691 22.848 1.00 50.16 81 GLN A O 1
ATOM 622 N N . GLU A 1 82 ? -0.150 4.963 24.309 1.00 52.44 82 GLU A N 1
ATOM 623 C CA . GLU A 1 82 ? -1.548 4.566 24.103 1.00 52.44 82 GLU A CA 1
ATOM 624 C C . GLU A 1 82 ? -2.087 4.818 22.689 1.00 52.44 82 GLU A C 1
ATOM 626 O O . GLU A 1 82 ? -2.883 5.724 22.444 1.00 52.44 82 GLU A O 1
ATOM 631 N N . LEU A 1 83 ? -1.679 3.966 21.744 1.00 54.53 83 LEU A N 1
ATOM 632 C CA . LEU A 1 83 ? -2.375 3.837 20.465 1.00 54.53 83 LEU A CA 1
ATOM 633 C C . LEU A 1 83 ? -3.788 3.331 20.741 1.00 54.53 83 LEU A C 1
ATOM 635 O O . LEU A 1 83 ? -4.025 2.133 20.845 1.00 54.53 83 LEU A O 1
ATOM 639 N N . THR A 1 84 ? -4.717 4.260 20.909 1.00 54.53 84 THR A N 1
ATOM 640 C CA . THR A 1 84 ? -6.140 3.973 21.020 1.00 54.53 84 THR A CA 1
ATOM 641 C C . THR A 1 84 ? -6.729 3.998 19.622 1.00 54.53 84 THR A C 1
ATOM 643 O O . THR A 1 84 ? -6.513 4.936 18.853 1.00 54.53 84 THR A O 1
ATOM 646 N N . ILE A 1 85 ? -7.469 2.948 19.272 1.00 55.50 85 ILE A N 1
ATOM 647 C CA . ILE A 1 85 ? -8.237 2.919 18.030 1.00 55.50 85 ILE A CA 1
ATOM 648 C C . ILE A 1 85 ? -9.343 3.965 18.179 1.00 55.50 85 ILE A C 1
ATOM 650 O O . ILE A 1 85 ? -10.342 3.744 18.862 1.00 55.50 85 ILE A O 1
ATOM 654 N N . SER A 1 86 ? -9.158 5.137 17.576 1.00 53.59 86 SER A N 1
ATOM 655 C CA . SER A 1 86 ? -10.197 6.158 17.547 1.00 53.59 86 SER A CA 1
ATOM 656 C C . SER A 1 86 ? -11.116 5.861 16.370 1.00 53.59 86 SER A C 1
ATOM 658 O O . SER A 1 86 ? -10.818 6.211 15.227 1.00 53.59 86 SER A O 1
ATOM 660 N N . TRP A 1 87 ? -12.238 5.197 16.620 1.00 50.09 87 TRP A N 1
ATOM 661 C CA . TRP A 1 87 ? -13.272 5.104 15.599 1.00 50.09 87 TRP A CA 1
ATOM 662 C C . TRP A 1 87 ? -14.132 6.376 15.641 1.00 50.09 87 TRP A C 1
ATOM 664 O O . TRP A 1 87 ? -14.756 6.636 16.671 1.00 50.09 87 TRP A O 1
ATOM 674 N N . PRO A 1 88 ? -14.207 7.179 14.563 1.00 47.75 88 PRO A N 1
ATOM 675 C CA . PRO A 1 88 ? -14.925 8.458 14.588 1.00 47.75 88 PRO A CA 1
ATOM 676 C C . PRO A 1 88 ? -16.454 8.312 14.692 1.00 47.75 88 PRO A C 1
ATOM 678 O O . PRO A 1 88 ? -17.148 9.300 14.908 1.00 47.75 88 PRO A O 1
ATOM 681 N N . LEU A 1 89 ? -16.989 7.092 14.557 1.00 46.81 89 LEU A N 1
ATOM 682 C CA . LEU A 1 89 ? -18.431 6.811 14.499 1.00 46.81 89 LEU A CA 1
ATOM 683 C C . LEU A 1 89 ? -18.993 6.054 15.712 1.00 46.81 89 LEU A C 1
ATOM 685 O O . LEU A 1 89 ? -20.200 5.840 15.782 1.00 46.81 89 LEU A O 1
ATOM 689 N N . SER A 1 90 ? -18.163 5.670 16.685 1.00 39.31 90 SER A N 1
ATOM 690 C CA . SER A 1 90 ? -18.649 5.096 17.943 1.00 39.31 90 SER A CA 1
ATOM 691 C C . SER A 1 90 ? -18.490 6.114 19.060 1.00 39.31 90 SER A C 1
ATOM 693 O O . SER A 1 90 ? -17.366 6.512 19.372 1.00 39.31 90 SER A O 1
ATOM 695 N N . GLY A 1 91 ? -19.592 6.483 19.718 1.00 41.41 91 GLY A N 1
ATOM 696 C CA . GLY A 1 91 ? -19.505 6.987 21.085 1.00 41.41 91 GLY A CA 1
ATOM 697 C C . GLY A 1 91 ? -18.610 6.034 21.873 1.00 41.41 91 GLY A C 1
ATOM 698 O O . GLY A 1 91 ? -18.917 4.849 21.932 1.00 41.41 91 GLY A O 1
ATOM 699 N N . LYS A 1 92 ? -17.461 6.550 22.330 1.00 37.88 92 LYS A N 1
ATOM 700 C CA . LYS A 1 92 ? -16.400 5.890 23.109 1.00 37.88 92 LYS A CA 1
ATOM 701 C C . LYS A 1 92 ? -16.720 4.435 23.491 1.00 37.88 92 LYS A C 1
ATOM 703 O O . LYS A 1 92 ? -17.146 4.168 24.610 1.00 37.88 92 LYS A O 1
ATOM 708 N N . LEU A 1 93 ? -16.479 3.486 22.586 1.00 38.88 93 LEU A N 1
ATOM 709 C CA . LEU A 1 93 ? -16.330 2.083 22.969 1.00 38.88 93 LEU A CA 1
ATOM 710 C C . LEU A 1 93 ? -14.924 1.940 23.555 1.00 38.88 93 LEU A C 1
ATOM 712 O O . LEU A 1 93 ? -13.990 1.506 22.893 1.00 38.88 93 LEU A O 1
ATOM 716 N N . THR A 1 94 ? -14.762 2.406 24.791 1.00 38.88 94 THR A N 1
ATOM 717 C CA . THR A 1 94 ? -13.566 2.185 25.606 1.00 38.88 94 THR A CA 1
ATOM 718 C C . THR A 1 94 ? -13.559 0.729 26.067 1.00 38.88 94 THR A C 1
ATOM 720 O O . THR A 1 94 ? -14.148 0.401 27.097 1.00 38.88 94 THR A O 1
ATOM 723 N N . LEU A 1 95 ? -12.924 -0.159 25.299 1.00 39.66 95 LEU A N 1
ATOM 724 C CA . LEU A 1 95 ? -12.689 -1.566 25.652 1.00 39.66 95 LEU A CA 1
ATOM 725 C C . LEU A 1 95 ? -11.478 -1.686 26.599 1.00 39.66 95 LEU A C 1
ATOM 727 O O . LEU A 1 95 ? -10.493 -2.368 26.341 1.00 39.66 95 LEU A O 1
ATOM 731 N N . GLN A 1 96 ? -11.627 -1.061 27.766 1.00 43.44 96 GLN A N 1
ATOM 732 C CA . GLN A 1 96 ? -10.605 -0.600 28.717 1.00 43.44 96 GLN A CA 1
ATOM 733 C C . GLN A 1 96 ? -9.548 -1.601 29.248 1.00 43.44 96 GLN A C 1
ATOM 735 O O . GLN A 1 96 ? -8.759 -1.218 30.102 1.00 43.44 96 GLN A O 1
ATOM 740 N N . ASN A 1 97 ? -9.496 -2.860 28.798 1.00 41.16 97 ASN A N 1
ATOM 741 C CA . ASN A 1 97 ? -8.448 -3.818 29.195 1.00 41.16 97 ASN A CA 1
ATOM 742 C C . ASN A 1 97 ? -8.062 -4.868 28.130 1.00 41.16 97 ASN A C 1
ATOM 744 O O . ASN A 1 97 ? -7.153 -5.660 28.363 1.00 41.16 97 ASN A O 1
ATOM 748 N N . THR A 1 98 ? -8.698 -4.884 26.951 1.00 48.28 98 THR A N 1
ATOM 749 C CA . THR A 1 98 ? -8.297 -5.742 25.806 1.00 48.28 98 THR A CA 1
ATOM 750 C C . THR A 1 98 ? -7.598 -4.959 24.682 1.00 48.28 98 THR A C 1
ATOM 752 O O . THR A 1 98 ? -7.109 -5.556 23.719 1.00 48.28 98 THR A O 1
ATOM 755 N N . ASP A 1 99 ? -7.471 -3.638 24.846 1.00 59.59 99 ASP A N 1
ATOM 756 C CA . ASP A 1 99 ? -7.049 -2.682 23.816 1.00 59.59 99 ASP A CA 1
ATOM 757 C C . ASP A 1 99 ? -5.600 -2.855 23.334 1.00 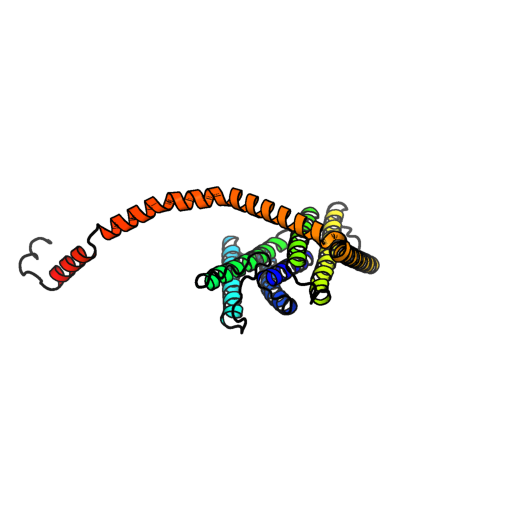59.59 99 ASP A C 1
ATOM 759 O O . ASP A 1 99 ? -5.328 -2.729 22.139 1.00 59.59 99 ASP A O 1
ATOM 763 N N . ALA A 1 100 ? -4.653 -3.187 24.219 1.00 64.00 100 ALA A N 1
ATOM 764 C CA . ALA A 1 100 ? -3.233 -3.220 23.853 1.00 64.00 100 ALA A CA 1
ATOM 765 C C . ALA A 1 100 ? -2.894 -4.376 22.898 1.00 64.00 100 ALA A C 1
ATOM 767 O O . ALA A 1 100 ? -2.198 -4.185 21.899 1.00 64.00 100 ALA A O 1
ATOM 768 N N . LEU A 1 101 ? -3.417 -5.575 23.176 1.00 63.59 101 LEU A N 1
ATOM 769 C CA . LEU A 1 101 ? -3.151 -6.762 22.363 1.00 63.59 101 LEU A CA 1
ATOM 770 C C . LEU A 1 101 ? -3.869 -6.679 21.011 1.00 63.59 101 LEU A C 1
ATOM 772 O O . LEU A 1 101 ? -3.270 -7.001 19.988 1.00 63.59 101 LEU A O 1
ATOM 776 N N . GLN A 1 102 ? -5.114 -6.193 20.981 1.00 65.19 102 GLN A N 1
ATOM 777 C CA . GLN A 1 102 ? -5.859 -5.987 19.734 1.00 65.19 102 GLN A CA 1
ATOM 778 C C . GLN A 1 102 ? -5.191 -4.941 18.836 1.00 65.19 102 GLN A C 1
ATOM 780 O O . GLN A 1 102 ? -4.991 -5.178 17.643 1.00 65.19 102 GLN A O 1
ATOM 785 N N . THR A 1 103 ? -4.773 -3.819 19.421 1.00 70.06 103 THR A N 1
ATOM 786 C CA . THR A 1 103 ? -4.052 -2.761 18.709 1.00 70.06 103 THR A CA 1
ATOM 787 C C . THR A 1 103 ? -2.726 -3.282 18.157 1.00 70.06 103 THR A C 1
ATOM 789 O O . THR A 1 103 ? -2.437 -3.087 16.976 1.00 70.06 103 THR A O 1
ATOM 792 N N . LEU A 1 104 ? -1.949 -4.020 18.955 1.00 73.25 104 LEU A N 1
ATOM 793 C CA . LEU A 1 104 ? -0.683 -4.608 18.515 1.00 73.25 104 LEU A CA 1
ATOM 794 C C . LEU A 1 104 ? -0.885 -5.640 17.395 1.00 73.25 104 LEU A C 1
ATOM 796 O O . LEU A 1 104 ? -0.176 -5.593 16.390 1.00 73.25 104 LEU A O 1
ATOM 800 N N . LEU A 1 105 ? -1.889 -6.515 17.504 1.00 73.69 105 LEU A N 1
ATOM 801 C CA . LEU A 1 105 ? -2.237 -7.463 16.440 1.00 73.69 105 LEU A CA 1
ATOM 802 C C . LEU A 1 105 ? -2.606 -6.748 15.138 1.00 73.69 105 LEU A C 1
ATOM 804 O O . LEU A 1 105 ? -2.138 -7.135 14.069 1.00 73.69 105 LEU A O 1
ATOM 808 N N . MET A 1 106 ? -3.402 -5.682 15.209 1.00 74.62 106 MET A N 1
ATOM 809 C CA . MET A 1 106 ? -3.811 -4.915 14.033 1.00 74.62 106 MET A CA 1
ATOM 810 C C . MET A 1 106 ? -2.617 -4.223 13.362 1.00 74.62 106 MET A C 1
ATOM 812 O O . MET A 1 106 ? -2.489 -4.266 12.138 1.00 74.62 106 MET A O 1
ATOM 816 N N . GLN A 1 107 ? -1.685 -3.676 14.147 1.00 79.62 107 GLN A N 1
ATOM 817 C CA . GLN A 1 107 ? -0.424 -3.140 13.626 1.00 79.62 107 GLN A CA 1
ATOM 818 C C . GLN A 1 107 ? 0.420 -4.225 12.942 1.00 79.62 107 GLN A C 1
ATOM 820 O O . GLN A 1 107 ? 0.930 -4.002 11.843 1.00 79.62 107 GLN A O 1
ATOM 825 N N . MET A 1 108 ? 0.530 -5.413 13.552 1.00 80.56 108 MET A N 1
ATOM 826 C CA . MET A 1 108 ? 1.254 -6.548 12.969 1.00 80.56 108 MET A CA 1
ATOM 827 C C . MET A 1 108 ? 0.616 -7.017 11.660 1.00 80.56 108 MET A C 1
ATOM 829 O O . MET A 1 108 ? 1.334 -7.281 10.699 1.00 80.56 108 MET A O 1
ATOM 833 N N . ILE A 1 109 ? -0.717 -7.080 11.584 1.00 82.81 109 ILE A N 1
ATOM 834 C CA . ILE A 1 109 ? -1.439 -7.438 10.356 1.00 82.81 109 ILE A CA 1
ATOM 835 C C . ILE A 1 109 ? -1.134 -6.426 9.248 1.00 82.81 109 ILE A C 1
ATOM 837 O O . ILE A 1 109 ? -0.784 -6.826 8.138 1.00 82.81 109 ILE A O 1
ATOM 841 N N . ILE A 1 110 ? -1.210 -5.124 9.542 1.00 85.44 110 ILE A N 1
ATOM 842 C CA . ILE A 1 110 ? -0.921 -4.067 8.562 1.00 85.44 110 ILE A CA 1
ATOM 843 C C . ILE A 1 110 ? 0.529 -4.160 8.065 1.00 85.44 110 ILE A C 1
ATOM 845 O O . ILE A 1 110 ? 0.776 -4.099 6.857 1.00 85.44 110 ILE A O 1
ATOM 849 N N . LEU A 1 111 ? 1.487 -4.383 8.968 1.00 86.44 111 LEU A N 1
ATOM 850 C CA . LEU A 1 111 ? 2.879 -4.598 8.586 1.00 86.44 111 LEU A CA 1
ATOM 851 C C . LEU A 1 111 ? 3.043 -5.846 7.712 1.00 86.44 111 LEU A C 1
ATOM 853 O O . LEU A 1 111 ? 3.712 -5.787 6.680 1.00 86.44 111 LEU A O 1
ATOM 857 N N . LEU A 1 112 ? 2.427 -6.968 8.089 1.00 86.50 112 LEU A N 1
ATOM 858 C CA . LEU A 1 112 ? 2.497 -8.213 7.325 1.00 86.50 112 LEU A CA 1
ATOM 859 C C . LEU A 1 112 ? 1.937 -8.051 5.914 1.00 86.50 112 LEU A C 1
ATOM 861 O O . LEU A 1 112 ? 2.481 -8.648 4.985 1.00 86.50 112 LEU A O 1
ATOM 865 N N . LEU A 1 113 ? 0.901 -7.229 5.721 1.00 86.75 113 LEU A N 1
ATOM 866 C CA . LEU A 1 113 ? 0.385 -6.909 4.389 1.00 86.75 113 LEU A CA 1
ATOM 867 C C . LEU A 1 113 ? 1.452 -6.221 3.527 1.00 86.75 113 LEU A C 1
ATOM 869 O O . LEU A 1 113 ? 1.674 -6.648 2.392 1.00 86.75 113 LEU A O 1
ATOM 873 N N . ILE A 1 114 ? 2.163 -5.227 4.071 1.00 88.44 114 ILE A N 1
ATOM 874 C CA . ILE A 1 114 ? 3.259 -4.549 3.362 1.00 88.44 114 ILE A CA 1
ATOM 875 C C . ILE A 1 114 ? 4.433 -5.495 3.113 1.00 88.44 114 ILE A C 1
ATOM 877 O O . ILE A 1 114 ? 4.946 -5.544 1.997 1.00 88.44 114 ILE A O 1
ATOM 881 N N . VAL A 1 115 ? 4.861 -6.257 4.121 1.00 88.19 115 VAL A N 1
ATOM 882 C CA . VAL A 1 115 ? 6.007 -7.169 4.001 1.00 88.19 115 VAL A CA 1
ATOM 883 C C . VAL A 1 115 ? 5.705 -8.269 2.989 1.00 88.19 115 VAL A C 1
ATOM 885 O O . VAL A 1 115 ? 6.487 -8.507 2.075 1.00 88.19 115 VAL A O 1
ATOM 888 N N . ARG A 1 116 ? 4.529 -8.900 3.053 1.00 88.62 116 ARG A N 1
ATOM 889 C CA . ARG A 1 116 ?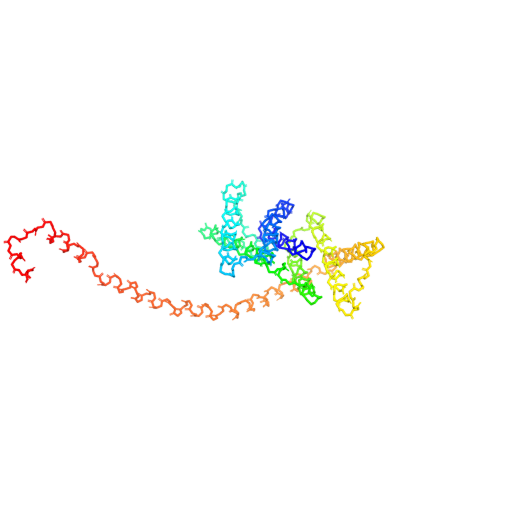 4.103 -9.876 2.038 1.00 88.62 116 ARG A CA 1
ATOM 890 C C . ARG A 1 116 ? 4.162 -9.270 0.638 1.00 88.62 116 ARG A C 1
ATOM 892 O O . ARG A 1 116 ? 4.574 -9.924 -0.324 1.00 88.62 116 ARG A O 1
ATOM 899 N N . ARG A 1 117 ? 3.720 -8.024 0.503 1.00 85.69 117 ARG A N 1
ATOM 900 C CA . ARG A 1 117 ? 3.675 -7.347 -0.785 1.00 85.69 117 ARG A CA 1
ATOM 901 C C . ARG A 1 117 ? 5.069 -6.984 -1.301 1.00 85.69 117 ARG A C 1
ATOM 903 O O . ARG A 1 117 ? 5.343 -7.199 -2.481 1.00 85.69 117 ARG A O 1
ATOM 910 N N . SER A 1 118 ? 5.973 -6.548 -0.426 1.00 88.31 118 SER A N 1
ATOM 911 C CA . SER A 1 118 ? 7.363 -6.260 -0.784 1.00 88.31 118 SER A CA 1
ATOM 912 C C . SER A 1 118 ? 8.136 -7.498 -1.231 1.00 88.31 118 SER A C 1
ATOM 914 O O . SER A 1 118 ? 8.969 -7.387 -2.125 1.00 88.31 118 SER A O 1
ATOM 916 N N . LEU A 1 119 ? 7.811 -8.672 -0.684 1.00 88.31 119 LEU A N 1
ATOM 917 C CA . LEU A 1 119 ? 8.404 -9.950 -1.084 1.00 88.31 119 LEU A CA 1
ATOM 918 C C . LEU A 1 119 ? 7.835 -10.501 -2.401 1.00 88.31 119 LEU A C 1
ATOM 920 O O . LEU A 1 119 ? 8.522 -11.197 -3.136 1.00 88.31 119 LEU A O 1
ATOM 924 N N . THR A 1 120 ? 6.576 -10.206 -2.729 1.00 84.94 120 THR A N 1
ATOM 925 C CA . THR A 1 120 ? 5.921 -10.773 -3.925 1.00 84.94 120 THR A CA 1
ATOM 926 C C . THR A 1 120 ? 6.129 -9.937 -5.185 1.00 84.94 120 THR A C 1
ATOM 928 O O . THR A 1 120 ? 6.266 -10.489 -6.274 1.00 84.94 120 THR A O 1
ATOM 931 N N . LEU A 1 121 ? 6.191 -8.609 -5.056 1.00 83.00 121 LEU A N 1
ATOM 932 C CA . LEU A 1 121 ? 6.379 -7.695 -6.186 1.00 83.00 121 LEU A CA 1
ATOM 933 C C . LEU A 1 121 ? 7.652 -7.918 -7.023 1.00 83.00 121 LEU A C 1
ATOM 935 O O . LEU A 1 121 ? 7.546 -7.853 -8.244 1.00 83.00 121 LEU A O 1
ATOM 939 N N . PRO A 1 122 ? 8.847 -8.157 -6.451 1.00 81.00 122 PRO A N 1
ATOM 940 C CA . PRO A 1 122 ? 10.063 -8.315 -7.249 1.00 81.00 122 PRO A CA 1
ATOM 941 C C . PRO A 1 122 ? 10.128 -9.648 -8.006 1.00 81.00 122 PRO A C 1
ATOM 943 O O . PRO A 1 122 ? 10.943 -9.768 -8.916 1.00 81.00 122 PRO A O 1
ATOM 946 N N . ALA A 1 123 ? 9.285 -10.629 -7.664 1.00 71.25 123 ALA A N 1
ATOM 947 C CA . ALA A 1 123 ? 9.279 -11.945 -8.301 1.00 71.25 123 ALA A CA 1
ATOM 948 C C . ALA A 1 123 ? 8.553 -11.979 -9.660 1.00 71.25 123 ALA A C 1
ATOM 950 O O . ALA A 1 123 ? 8.593 -12.993 -10.349 1.00 71.25 123 ALA A O 1
ATOM 951 N N . SER A 1 124 ? 7.867 -10.902 -10.058 1.00 70.25 124 SER A N 1
ATOM 952 C CA . SER A 1 124 ? 7.129 -10.863 -11.324 1.00 70.25 124 SER A CA 1
ATOM 953 C C . SER A 1 124 ? 7.171 -9.484 -11.976 1.00 70.25 124 SER A C 1
ATOM 955 O O . SER A 1 124 ? 7.288 -8.460 -11.302 1.00 70.25 124 SER A O 1
ATOM 957 N N . LEU A 1 125 ? 7.067 -9.451 -13.307 1.00 73.62 125 LEU A N 1
ATOM 958 C CA . LEU A 1 125 ? 6.823 -8.209 -14.036 1.00 73.62 125 LEU A CA 1
ATOM 959 C C . LEU A 1 125 ? 5.436 -7.685 -13.654 1.00 73.62 125 LEU A C 1
ATOM 961 O O . LEU A 1 125 ? 4.434 -8.388 -13.784 1.00 73.62 125 LEU A O 1
ATOM 965 N N . VAL A 1 126 ? 5.395 -6.444 -13.174 1.00 78.25 126 VAL A N 1
ATOM 966 C CA . VAL A 1 126 ? 4.147 -5.786 -12.791 1.00 78.25 126 VAL A CA 1
ATOM 967 C C . VAL A 1 126 ? 3.309 -5.549 -14.042 1.00 78.25 126 VAL A C 1
ATOM 969 O O . VAL A 1 126 ? 3.720 -4.814 -14.939 1.00 78.25 126 VAL A O 1
ATOM 972 N N . THR A 1 127 ? 2.125 -6.153 -14.085 1.00 80.81 127 THR A N 1
ATOM 973 C CA . THR A 1 127 ? 1.160 -5.950 -15.174 1.00 80.81 127 THR A CA 1
ATOM 974 C C . THR A 1 127 ? 0.317 -4.701 -14.938 1.00 80.81 127 THR A C 1
ATOM 976 O O . THR A 1 127 ? 0.115 -4.265 -13.799 1.00 80.81 127 THR A O 1
ATOM 979 N N . SER A 1 128 ? -0.234 -4.139 -16.013 1.00 78.50 128 SER A N 1
ATOM 980 C CA . SER A 1 128 ? -1.185 -3.023 -15.951 1.00 78.50 128 SER A CA 1
ATOM 981 C C . SER A 1 128 ? -2.370 -3.347 -15.041 1.00 78.50 128 SER A C 1
ATOM 983 O O . SER A 1 128 ? -2.749 -2.528 -14.208 1.00 78.50 128 SER A O 1
ATOM 985 N N . TRP A 1 129 ? -2.889 -4.576 -15.107 1.00 83.25 129 TRP A N 1
ATOM 986 C CA . TRP A 1 129 ? -3.969 -5.042 -14.239 1.00 83.25 129 TRP A CA 1
ATOM 987 C C . TRP A 1 129 ? -3.608 -4.999 -12.748 1.00 83.25 129 TRP A C 1
ATOM 989 O O . TRP A 1 129 ? -4.403 -4.545 -11.923 1.00 83.25 129 TRP A O 1
ATOM 999 N N . GLN A 1 130 ? -2.396 -5.428 -12.379 1.00 82.69 130 GLN A N 1
ATOM 1000 C CA . GLN A 1 130 ? -1.932 -5.352 -10.991 1.00 82.69 130 GLN A CA 1
ATOM 1001 C C . GLN A 1 130 ? -1.821 -3.901 -10.505 1.00 82.69 130 GLN A C 1
ATOM 1003 O O . GLN A 1 130 ? -2.209 -3.613 -9.371 1.00 82.69 130 GLN A O 1
ATOM 1008 N N . ALA A 1 131 ? -1.332 -2.994 -11.355 1.00 82.88 131 ALA A N 1
ATOM 1009 C CA . ALA A 1 131 ? -1.254 -1.571 -11.043 1.00 82.88 131 ALA A CA 1
ATOM 1010 C C . ALA A 1 131 ? -2.652 -0.936 -10.889 1.00 82.88 131 ALA A C 1
ATOM 1012 O O . ALA A 1 131 ? -2.880 -0.205 -9.927 1.00 82.88 131 ALA A O 1
ATOM 1013 N N . VAL A 1 132 ? -3.616 -1.277 -11.754 1.00 83.69 132 VAL A N 1
ATOM 1014 C CA . VAL A 1 132 ? -5.017 -0.820 -11.646 1.00 83.69 132 VAL A CA 1
ATOM 1015 C C . VAL A 1 132 ? -5.663 -1.323 -10.357 1.00 83.69 132 VAL A C 1
ATOM 1017 O O . VAL A 1 132 ? -6.257 -0.537 -9.623 1.00 83.69 132 VAL A O 1
ATOM 1020 N N . ARG A 1 133 ? -5.503 -2.607 -10.020 1.00 84.25 133 ARG A N 1
ATOM 1021 C CA . ARG A 1 133 ? -6.044 -3.164 -8.772 1.00 84.25 133 ARG A CA 1
ATOM 1022 C C . ARG A 1 133 ? -5.452 -2.479 -7.539 1.00 84.25 133 ARG A C 1
ATOM 1024 O O . ARG A 1 133 ? -6.181 -2.148 -6.609 1.00 84.25 133 ARG A O 1
ATOM 1031 N N . SER A 1 134 ? -4.140 -2.243 -7.531 1.00 86.06 134 SER A N 1
ATOM 1032 C CA . SER A 1 134 ? -3.482 -1.484 -6.461 1.00 86.06 134 SER A CA 1
ATOM 1033 C C . SER A 1 134 ? -3.984 -0.039 -6.390 1.00 86.06 134 SER A C 1
ATOM 1035 O O . SER A 1 134 ? -4.117 0.516 -5.300 1.00 86.06 134 SER A O 1
ATOM 1037 N N . SER A 1 135 ? -4.288 0.570 -7.540 1.00 85.25 135 SER A N 1
ATOM 1038 C CA . SER A 1 135 ? -4.895 1.898 -7.598 1.00 85.25 135 SER A CA 1
ATOM 1039 C C . SER A 1 135 ? -6.286 1.910 -6.965 1.00 85.25 135 SER A C 1
ATOM 1041 O O . SER A 1 135 ? -6.565 2.757 -6.127 1.00 85.25 135 SER A O 1
ATOM 1043 N N . GLN A 1 136 ? -7.138 0.935 -7.283 1.00 85.62 136 GLN A N 1
ATOM 1044 C CA . GLN A 1 136 ? -8.480 0.830 -6.701 1.00 85.62 136 GLN A CA 1
ATOM 1045 C C . GLN A 1 136 ? -8.438 0.654 -5.179 1.00 85.62 136 GLN A C 1
ATOM 1047 O O . GLN A 1 136 ? -9.157 1.344 -4.461 1.00 85.62 136 GLN A O 1
ATOM 1052 N N . ILE A 1 137 ? -7.565 -0.230 -4.682 1.00 85.56 137 ILE A N 1
ATOM 1053 C CA . ILE A 1 137 ? -7.407 -0.468 -3.240 1.00 85.56 137 ILE A CA 1
ATOM 1054 C C . ILE A 1 137 ? -6.880 0.788 -2.541 1.00 85.56 137 ILE A C 1
ATOM 1056 O O . ILE A 1 137 ? -7.422 1.184 -1.512 1.00 85.56 137 ILE A O 1
ATOM 1060 N N . GLY A 1 138 ? -5.853 1.436 -3.099 1.00 84.12 138 GLY A N 1
ATOM 1061 C CA . GLY A 1 138 ? -5.287 2.639 -2.494 1.00 84.12 138 GLY A CA 1
ATOM 1062 C C . GLY A 1 138 ? -6.256 3.823 -2.514 1.00 84.12 138 GLY A C 1
ATOM 1063 O O . GLY A 1 138 ? -6.373 4.509 -1.507 1.00 84.12 138 GLY A O 1
ATOM 1064 N N . LEU A 1 139 ? -7.020 4.020 -3.594 1.00 85.00 139 LEU A N 1
ATOM 1065 C CA . LEU A 1 139 ? -8.083 5.032 -3.649 1.00 85.00 139 LEU A CA 1
ATOM 1066 C C . LEU A 1 139 ? -9.188 4.754 -2.624 1.00 85.00 139 LEU A C 1
ATOM 1068 O O . LEU A 1 139 ? -9.636 5.682 -1.958 1.00 85.00 139 LEU A O 1
ATOM 1072 N N . ALA A 1 140 ? -9.592 3.493 -2.447 1.00 80.94 140 ALA A N 1
ATOM 1073 C CA . ALA A 1 140 ? -10.554 3.117 -1.412 1.00 80.94 140 ALA A CA 1
ATOM 1074 C C . ALA A 1 140 ? -10.005 3.380 0.002 1.00 80.94 140 ALA A C 1
ATOM 1076 O O . ALA A 1 140 ? -10.715 3.914 0.851 1.00 80.94 140 ALA A O 1
ATOM 1077 N N . ALA A 1 141 ? -8.730 3.071 0.250 1.00 83.31 141 ALA A N 1
ATOM 1078 C CA . ALA A 1 141 ? -8.076 3.374 1.520 1.00 83.31 141 ALA A CA 1
ATOM 1079 C C . ALA A 1 141 ? -7.975 4.888 1.770 1.00 83.31 141 ALA A C 1
ATOM 1081 O O . ALA A 1 141 ? -8.220 5.339 2.885 1.00 83.31 141 ALA A O 1
ATOM 1082 N N . PHE A 1 142 ? -7.677 5.680 0.736 1.00 83.00 142 PHE A N 1
ATOM 1083 C CA . PHE A 1 142 ? -7.658 7.139 0.828 1.00 83.00 142 PHE A CA 1
ATOM 1084 C C . PHE A 1 142 ? -9.045 7.753 1.005 1.00 83.00 142 PHE A C 1
ATOM 1086 O O . PHE A 1 142 ? -9.165 8.781 1.664 1.00 83.00 142 PHE A O 1
ATOM 1093 N N . LEU A 1 143 ? -10.089 7.112 0.482 1.00 78.00 143 LEU A N 1
ATOM 1094 C CA . LEU A 1 143 ? -11.467 7.478 0.781 1.00 78.00 143 LEU A CA 1
ATOM 1095 C C . LEU A 1 143 ? -11.746 7.273 2.274 1.00 78.00 143 LEU A C 1
ATOM 1097 O O . LEU A 1 143 ? -12.164 8.213 2.938 1.00 78.00 143 LEU A O 1
ATOM 1101 N N . VAL A 1 144 ? -11.423 6.105 2.841 1.00 73.75 144 VAL A N 1
ATOM 1102 C CA . VAL A 1 144 ? -11.560 5.862 4.292 1.00 73.75 144 VAL A CA 1
ATOM 1103 C C . VAL A 1 144 ? -10.735 6.863 5.105 1.00 73.75 144 VAL A C 1
ATOM 1105 O O . VAL A 1 144 ? -11.234 7.421 6.078 1.00 73.75 144 VAL A O 1
ATOM 1108 N N . PHE A 1 145 ? -9.500 7.142 4.692 1.00 77.62 145 PHE A N 1
ATOM 1109 C CA . PHE A 1 145 ? -8.650 8.150 5.322 1.00 77.62 145 PHE A CA 1
ATOM 1110 C C . PHE A 1 145 ? -9.284 9.550 5.294 1.00 77.62 145 PHE A C 1
ATOM 1112 O O . PHE A 1 145 ? -9.361 10.209 6.327 1.00 77.62 145 PHE A O 1
ATOM 1119 N N . GLY A 1 146 ? -9.792 9.996 4.142 1.00 72.06 146 GLY A N 1
ATOM 1120 C CA . GLY A 1 146 ? -10.423 11.311 4.001 1.00 72.06 146 GLY A CA 1
ATOM 1121 C C . GLY A 1 146 ? -11.731 11.451 4.783 1.00 72.06 146 GLY A C 1
ATOM 1122 O O . GLY A 1 146 ? -12.073 12.547 5.206 1.00 72.06 146 GLY A O 1
ATOM 1123 N N . LEU A 1 147 ? -12.440 10.346 5.020 1.00 70.19 147 LEU A N 1
ATOM 1124 C CA . LEU A 1 147 ? -13.663 10.322 5.827 1.00 70.19 147 LEU A CA 1
ATOM 1125 C C . LEU A 1 147 ? -13.411 10.305 7.338 1.00 70.19 147 LEU A C 1
ATOM 1127 O O . LEU A 1 147 ? -14.270 10.720 8.110 1.00 70.19 147 LEU A O 1
ATOM 1131 N N . THR A 1 148 ? -12.263 9.782 7.761 1.00 67.75 148 THR A N 1
ATOM 1132 C CA . THR A 1 148 ? -11.914 9.604 9.178 1.00 67.75 148 THR A CA 1
ATOM 1133 C C . THR A 1 148 ? -11.068 10.747 9.728 1.00 67.75 148 THR A C 1
ATOM 1135 O O . THR A 1 148 ? -10.996 10.924 10.942 1.00 67.75 148 THR A O 1
ATOM 1138 N N . THR A 1 149 ? -10.437 11.537 8.860 1.00 68.00 149 THR A N 1
ATOM 1139 C CA . THR A 1 149 ? -9.591 12.660 9.266 1.00 68.00 149 THR A CA 1
ATOM 1140 C C . THR A 1 149 ? -10.379 13.955 9.428 1.00 68.00 149 THR A C 1
ATOM 1142 O O . THR A 1 149 ? -11.283 14.267 8.656 1.00 68.00 149 THR A O 1
ATOM 1145 N N . THR A 1 150 ? -10.024 14.741 10.448 1.00 62.75 150 THR A N 1
ATOM 1146 C CA . THR A 1 150 ? -10.631 16.052 10.683 1.00 62.75 150 THR A CA 1
ATOM 1147 C C . THR A 1 150 ? -10.141 17.076 9.656 1.00 62.75 150 THR A C 1
ATOM 1149 O O . THR A 1 150 ? -8.971 17.095 9.260 1.00 62.75 150 THR A O 1
ATOM 1152 N N . TRP A 1 151 ? -11.040 17.979 9.252 1.00 66.75 151 TRP A N 1
ATOM 1153 C CA . TRP A 1 151 ? -10.740 19.084 8.330 1.00 66.75 151 TRP A CA 1
ATOM 1154 C C . TRP A 1 151 ? -9.702 20.076 8.879 1.00 66.75 151 TRP A C 1
ATOM 1156 O O . TRP A 1 151 ? -9.116 20.836 8.113 1.00 66.75 151 TRP A O 1
ATOM 1166 N N . GLU A 1 152 ? -9.425 20.031 10.185 1.00 65.75 152 GLU A N 1
ATOM 1167 C CA . GLU A 1 152 ? -8.452 20.889 10.872 1.00 65.75 152 GLU A CA 1
ATOM 1168 C C . GLU A 1 152 ? -7.033 20.768 10.292 1.00 65.75 152 GLU A C 1
ATOM 1170 O O . GLU A 1 152 ? -6.297 21.749 10.262 1.00 65.75 152 GLU A O 1
ATOM 1175 N N . ASN A 1 153 ? -6.665 19.596 9.759 1.00 69.38 153 ASN A N 1
ATOM 1176 C CA . ASN A 1 153 ? -5.346 19.331 9.175 1.00 69.38 153 ASN A CA 1
ATOM 1177 C C . ASN A 1 153 ? -5.406 19.032 7.667 1.00 69.38 153 ASN A C 1
ATOM 1179 O O . ASN A 1 153 ? -4.593 18.261 7.153 1.00 69.38 153 ASN A O 1
ATOM 1183 N N . PHE A 1 154 ? -6.350 19.646 6.942 1.00 73.75 154 PHE A N 1
ATOM 1184 C CA . PHE A 1 154 ? -6.604 19.374 5.521 1.00 73.75 154 PHE A CA 1
ATOM 1185 C C . PHE A 1 154 ? -5.330 19.334 4.656 1.00 73.75 154 PHE A C 1
ATOM 1187 O O . PHE A 1 154 ? -5.079 18.343 3.975 1.00 73.75 154 PHE A O 1
ATOM 1194 N N . PHE A 1 155 ? -4.469 20.357 4.729 1.00 73.69 155 PHE A N 1
ATOM 1195 C CA . PHE A 1 155 ? -3.234 20.407 3.932 1.00 73.69 155 PHE A CA 1
ATOM 1196 C C . PHE A 1 155 ? -2.207 19.332 4.321 1.00 73.69 155 PHE A C 1
ATOM 1198 O O . PHE A 1 155 ? -1.557 18.757 3.446 1.00 73.69 155 PHE A O 1
ATOM 1205 N N . SER A 1 156 ? -2.085 19.019 5.615 1.00 74.62 156 SER A N 1
ATOM 1206 C CA . SER A 1 156 ? -1.206 17.943 6.101 1.00 74.62 156 SER A CA 1
ATOM 1207 C C . SER A 1 156 ? -1.691 16.563 5.638 1.00 74.62 156 SER A C 1
ATOM 1209 O O . SER A 1 156 ? -0.893 15.666 5.383 1.00 74.62 156 SER A O 1
ATOM 1211 N N . ASN A 1 157 ? -3.001 16.411 5.454 1.00 76.44 157 ASN A N 1
ATOM 1212 C CA . ASN A 1 157 ? -3.626 15.186 4.964 1.00 76.44 157 ASN A CA 1
ATOM 1213 C C . ASN A 1 157 ? -3.672 15.111 3.424 1.00 76.44 157 ASN A C 1
ATOM 1215 O O . ASN A 1 157 ? -3.890 14.035 2.869 1.00 76.44 157 ASN A O 1
ATOM 1219 N N . LEU A 1 158 ? -3.428 16.224 2.721 1.00 82.94 158 LEU A N 1
ATOM 1220 C CA . LEU A 1 158 ? -3.476 16.302 1.259 1.00 82.94 158 LEU A CA 1
ATOM 1221 C C . LEU A 1 158 ? -2.213 15.751 0.586 1.00 82.94 158 LEU A C 1
ATOM 1223 O O . LEU A 1 158 ? -2.287 15.044 -0.421 1.00 82.94 158 LEU A O 1
ATOM 1227 N N . TRP A 1 159 ? -1.034 16.085 1.113 1.00 86.38 159 TRP A N 1
ATOM 1228 C CA . TRP A 1 159 ? 0.228 15.723 0.464 1.00 86.38 159 TRP A CA 1
ATOM 1229 C C . TRP A 1 159 ? 0.466 14.201 0.341 1.00 86.38 159 TRP A C 1
ATOM 1231 O O . TRP A 1 159 ? 1.002 13.801 -0.695 1.00 86.38 159 TRP A O 1
ATOM 1241 N N . PRO A 1 160 ? 0.048 13.319 1.282 1.00 87.38 160 PRO A N 1
ATOM 1242 C CA . PRO A 1 160 ? 0.186 11.873 1.110 1.00 87.38 160 PRO A CA 1
ATOM 1243 C C . PRO A 1 160 ? -0.680 11.366 -0.044 1.00 87.38 160 PRO A C 1
ATOM 1245 O O . PRO A 1 160 ? -0.244 10.505 -0.806 1.00 87.38 160 PRO A O 1
ATOM 1248 N N . PHE A 1 161 ? -1.877 11.935 -0.219 1.00 87.19 161 PHE A N 1
ATOM 1249 C CA . PHE A 1 161 ? -2.761 11.622 -1.340 1.00 87.19 161 PHE A CA 1
ATOM 1250 C C . PHE A 1 161 ? -2.164 12.080 -2.676 1.00 87.19 161 PHE A C 1
ATOM 1252 O O . PHE A 1 161 ? -2.146 11.318 -3.643 1.00 87.19 161 PHE A O 1
ATOM 1259 N N . ALA A 1 162 ? -1.599 13.290 -2.723 1.00 87.62 162 ALA A N 1
ATOM 1260 C CA . ALA A 1 162 ? -0.909 13.800 -3.906 1.00 87.62 162 ALA A CA 1
ATOM 1261 C C . ALA A 1 162 ? 0.304 12.929 -4.283 1.00 87.62 162 ALA A C 1
ATOM 1263 O O . ALA A 1 162 ? 0.466 12.551 -5.445 1.00 87.62 162 ALA A O 1
ATOM 1264 N N . LEU A 1 163 ? 1.127 12.561 -3.294 1.00 90.25 163 LEU A N 1
ATOM 1265 C CA . LEU A 1 163 ? 2.289 11.695 -3.487 1.00 90.25 163 LEU A CA 1
ATOM 1266 C C . LEU A 1 163 ? 1.875 10.299 -3.969 1.00 90.25 163 LEU A C 1
ATOM 1268 O O . LEU A 1 163 ? 2.495 9.747 -4.880 1.00 90.25 163 LEU A O 1
ATOM 1272 N N . TYR A 1 164 ? 0.806 9.746 -3.393 1.00 91.38 164 TYR A N 1
ATOM 1273 C CA . TYR A 1 164 ? 0.214 8.489 -3.833 1.00 91.38 164 TYR A CA 1
ATOM 1274 C C . TYR A 1 164 ? -0.241 8.551 -5.295 1.00 91.38 164 TYR A C 1
ATOM 1276 O O . TYR A 1 164 ? 0.169 7.698 -6.084 1.00 91.38 164 TYR A O 1
ATOM 1284 N N . LEU A 1 165 ? -1.037 9.562 -5.666 1.00 88.88 165 LEU A N 1
ATOM 1285 C CA . LEU A 1 165 ? -1.529 9.747 -7.034 1.00 88.88 165 LEU A CA 1
ATOM 1286 C C . LEU A 1 165 ? -0.375 9.867 -8.029 1.00 88.88 165 LEU A C 1
ATOM 1288 O O . LEU A 1 165 ? -0.371 9.212 -9.070 1.00 88.88 165 LEU A O 1
ATOM 1292 N N . PHE A 1 166 ? 0.641 10.654 -7.690 1.00 89.50 166 PHE A N 1
ATOM 1293 C CA . PHE A 1 166 ? 1.823 10.793 -8.525 1.00 89.50 166 PHE A CA 1
ATOM 1294 C C . PHE A 1 166 ? 2.526 9.444 -8.751 1.00 89.50 166 PHE A C 1
ATOM 1296 O O . PHE A 1 166 ? 2.785 9.053 -9.890 1.00 89.50 166 PHE A O 1
ATOM 1303 N N . LEU A 1 167 ? 2.779 8.681 -7.683 1.00 91.56 167 LEU A N 1
ATOM 1304 C CA . LEU A 1 167 ? 3.484 7.402 -7.777 1.00 91.56 167 LEU A CA 1
ATOM 1305 C C . LEU A 1 167 ? 2.670 6.307 -8.469 1.00 91.56 167 LEU A C 1
ATOM 1307 O O . LEU A 1 167 ? 3.252 5.518 -9.218 1.00 91.56 167 LEU A O 1
ATOM 1311 N N . ILE A 1 168 ? 1.350 6.250 -8.265 1.00 89.94 168 ILE A N 1
ATOM 1312 C CA . ILE A 1 168 ? 0.503 5.249 -8.925 1.00 89.94 168 ILE A CA 1
ATOM 1313 C C . ILE A 1 168 ? 0.357 5.537 -10.423 1.00 89.94 168 ILE A C 1
ATOM 1315 O O . ILE A 1 168 ? 0.367 4.604 -11.223 1.00 89.94 168 ILE A O 1
ATOM 1319 N N . LEU A 1 169 ? 0.321 6.808 -10.838 1.00 88.69 169 LEU A N 1
ATOM 1320 C CA . LEU A 1 169 ? 0.329 7.183 -12.255 1.00 88.69 169 LEU A CA 1
ATOM 1321 C C . LEU A 1 169 ? 1.661 6.827 -12.926 1.00 88.69 169 LEU A C 1
ATOM 1323 O O . LEU A 1 169 ? 1.671 6.291 -14.038 1.00 88.69 169 LEU A O 1
ATOM 1327 N N . ILE A 1 170 ? 2.789 7.031 -12.235 1.00 88.56 170 ILE A N 1
ATOM 1328 C CA . ILE A 1 170 ? 4.089 6.526 -12.701 1.00 88.56 170 ILE A CA 1
ATOM 1329 C C . ILE A 1 170 ? 4.066 4.994 -12.787 1.00 88.56 170 ILE A C 1
ATOM 1331 O O . ILE A 1 170 ? 4.543 4.421 -13.764 1.00 88.56 170 ILE A O 1
ATOM 1335 N N . ALA A 1 171 ? 3.504 4.299 -11.797 1.00 86.62 171 ALA A N 1
ATOM 1336 C CA . ALA A 1 171 ? 3.407 2.841 -11.815 1.00 86.62 171 ALA A CA 1
ATOM 1337 C C . ALA A 1 171 ? 2.555 2.324 -12.990 1.00 86.62 171 ALA A C 1
ATOM 1339 O O . ALA A 1 171 ? 2.969 1.392 -13.671 1.00 86.62 171 ALA A O 1
ATOM 1340 N N . LEU A 1 172 ? 1.412 2.950 -13.277 1.00 87.00 172 LEU A N 1
ATOM 1341 C CA . LEU A 1 172 ? 0.540 2.595 -14.402 1.00 87.00 172 LEU A CA 1
ATOM 1342 C C . LEU A 1 172 ? 1.216 2.833 -15.755 1.00 87.00 172 LEU A C 1
ATOM 1344 O O . LEU A 1 172 ? 1.194 1.960 -16.622 1.00 87.00 172 LEU A O 1
ATOM 1348 N N . THR A 1 173 ? 1.850 3.992 -15.931 1.00 85.38 173 THR A N 1
ATOM 1349 C CA . THR A 1 173 ? 2.557 4.332 -17.176 1.00 85.38 173 THR A CA 1
ATOM 1350 C C . THR A 1 173 ? 3.755 3.415 -17.414 1.00 85.38 173 THR A C 1
ATOM 1352 O O . THR A 1 173 ? 3.915 2.890 -18.515 1.00 85.38 173 THR A O 1
ATOM 1355 N N . THR A 1 174 ? 4.556 3.142 -16.380 1.00 84.75 174 THR A N 1
ATOM 1356 C CA . THR A 1 174 ? 5.692 2.207 -16.468 1.00 84.75 174 THR A CA 1
ATOM 1357 C C . THR A 1 174 ? 5.251 0.760 -16.695 1.00 84.75 174 THR A C 1
ATOM 1359 O O . THR A 1 174 ? 5.854 0.081 -17.524 1.00 84.75 174 THR A O 1
ATOM 1362 N N . ALA A 1 175 ? 4.176 0.294 -16.048 1.00 82.38 175 ALA A N 1
ATOM 1363 C CA . ALA A 1 175 ? 3.607 -1.032 -16.303 1.00 82.38 175 ALA A CA 1
ATOM 1364 C C . ALA A 1 175 ? 3.116 -1.162 -17.753 1.00 82.38 175 ALA A C 1
ATOM 1366 O O . ALA A 1 175 ? 3.396 -2.156 -18.422 1.00 82.38 175 ALA A O 1
ATOM 1367 N N . ARG A 1 176 ? 2.450 -0.127 -18.281 1.00 81.25 176 ARG A N 1
ATOM 1368 C CA . ARG A 1 176 ? 1.984 -0.124 -19.671 1.00 81.25 176 ARG A CA 1
ATOM 1369 C C . ARG A 1 176 ? 3.134 -0.119 -20.679 1.00 81.25 176 ARG A C 1
ATOM 1371 O O . ARG A 1 176 ? 3.067 -0.821 -21.684 1.00 81.25 176 ARG A O 1
ATOM 1378 N N . LEU A 1 177 ? 4.193 0.644 -20.418 1.00 80.19 177 LEU A N 1
ATOM 1379 C CA . LEU A 1 177 ? 5.394 0.654 -21.258 1.00 80.19 177 LEU A CA 1
ATOM 1380 C C . LEU A 1 177 ? 6.120 -0.694 -21.238 1.00 80.19 177 LEU A C 1
ATOM 1382 O O . LEU A 1 177 ? 6.569 -1.158 -22.288 1.00 80.19 177 LEU A O 1
ATOM 1386 N N . ALA A 1 178 ? 6.196 -1.348 -20.077 1.00 77.50 178 ALA A N 1
ATOM 1387 C CA . ALA A 1 178 ? 6.766 -2.686 -19.962 1.00 77.50 178 ALA A CA 1
ATOM 1388 C C . ALA A 1 178 ? 5.987 -3.704 -20.818 1.00 77.50 178 ALA A C 1
ATOM 1390 O O . ALA A 1 178 ? 6.598 -4.454 -21.575 1.00 77.50 178 ALA A O 1
ATOM 1391 N N . GLU A 1 179 ? 4.650 -3.673 -20.784 1.00 77.00 179 GLU A N 1
ATOM 1392 C CA . GLU A 1 179 ? 3.803 -4.519 -21.643 1.00 77.00 179 GLU A CA 1
ATOM 1393 C C . GLU A 1 179 ? 4.012 -4.251 -23.138 1.00 77.00 179 GLU A C 1
ATOM 1395 O O . GLU A 1 179 ? 4.124 -5.183 -23.932 1.00 77.00 179 GLU A O 1
ATOM 1400 N N . LEU A 1 180 ? 4.091 -2.980 -23.542 1.00 76.50 180 LEU A N 1
ATOM 1401 C CA . LEU A 1 180 ? 4.337 -2.620 -24.941 1.00 76.50 180 LEU A CA 1
ATOM 1402 C C . LEU A 1 180 ? 5.718 -3.091 -25.410 1.00 76.50 180 LEU A C 1
ATOM 1404 O O . LEU A 1 180 ? 5.855 -3.564 -26.533 1.00 76.50 180 LEU A O 1
ATOM 1408 N N . THR A 1 181 ? 6.727 -3.030 -24.544 1.00 76.06 181 THR A N 1
ATOM 1409 C CA . THR A 1 181 ? 8.089 -3.479 -24.865 1.00 76.06 181 THR A CA 1
ATOM 1410 C C . THR A 1 181 ? 8.144 -4.984 -25.144 1.00 76.06 181 THR A C 1
ATOM 1412 O O . THR A 1 181 ? 8.861 -5.411 -26.051 1.00 76.06 181 THR A O 1
ATOM 1415 N N . LEU A 1 182 ? 7.355 -5.782 -24.412 1.00 73.75 182 LEU A N 1
ATOM 1416 C CA . LEU A 1 182 ? 7.214 -7.223 -24.651 1.00 73.75 182 LEU A CA 1
ATOM 1417 C C . LEU A 1 182 ? 6.558 -7.519 -26.010 1.00 73.75 182 LEU A C 1
ATOM 1419 O O . LEU A 1 182 ? 6.959 -8.462 -26.685 1.00 73.75 182 LEU A O 1
ATOM 1423 N N . ASN A 1 183 ? 5.602 -6.689 -26.436 1.00 73.69 183 ASN A N 1
ATOM 1424 C CA . ASN A 1 183 ? 4.879 -6.867 -27.700 1.00 73.69 183 ASN A CA 1
ATOM 1425 C C . ASN A 1 183 ? 5.641 -6.340 -28.934 1.00 73.69 183 ASN A C 1
ATOM 1427 O O . ASN A 1 183 ? 5.428 -6.837 -30.035 1.00 73.69 183 ASN A O 1
ATOM 1431 N N . TYR A 1 184 ? 6.537 -5.359 -28.770 1.00 71.06 184 TYR A N 1
ATOM 1432 C CA . TYR A 1 184 ? 7.272 -4.701 -29.865 1.00 71.06 184 TYR A CA 1
ATOM 1433 C C . TYR A 1 184 ? 8.778 -5.026 -29.866 1.00 71.06 184 TYR A C 1
ATOM 1435 O O . TYR A 1 184 ? 9.634 -4.145 -30.006 1.00 71.06 184 TYR A O 1
ATOM 1443 N N . SER A 1 185 ? 9.118 -6.311 -29.714 1.00 67.50 185 SER A N 1
ATOM 1444 C CA . SER A 1 185 ? 10.482 -6.848 -29.887 1.00 67.50 185 SER A CA 1
ATOM 1445 C C . SER A 1 185 ? 11.579 -6.116 -29.087 1.00 67.50 185 SER A C 1
ATOM 1447 O O . SER A 1 185 ? 12.689 -5.924 -29.579 1.00 67.50 185 SER A O 1
ATOM 1449 N N . GLY A 1 186 ? 11.280 -5.656 -27.867 1.00 63.81 186 GLY A N 1
ATOM 1450 C CA . GLY A 1 186 ? 12.280 -5.060 -26.973 1.00 63.81 186 GLY A CA 1
ATOM 1451 C C . GLY A 1 186 ? 12.624 -3.587 -27.227 1.00 63.81 186 GLY A C 1
ATOM 1452 O O . GLY A 1 186 ? 13.437 -3.025 -26.493 1.00 63.81 186 GLY A O 1
ATOM 1453 N N . ARG A 1 187 ? 12.002 -2.915 -28.209 1.00 63.38 187 ARG A N 1
ATOM 1454 C CA . ARG A 1 187 ? 12.145 -1.458 -28.376 1.00 63.38 187 ARG A CA 1
ATOM 1455 C C . ARG A 1 187 ? 11.257 -0.732 -27.364 1.00 63.38 187 ARG A C 1
ATOM 1457 O O . ARG A 1 187 ? 10.100 -0.434 -27.642 1.00 63.38 187 ARG A O 1
ATOM 1464 N N . SER A 1 188 ? 11.807 -0.456 -26.182 1.00 61.12 188 SER A N 1
ATOM 1465 C CA . SER A 1 188 ? 11.134 0.376 -25.179 1.00 61.12 188 SER A CA 1
ATOM 1466 C C . SER A 1 188 ? 11.107 1.834 -25.643 1.00 61.12 188 SER A C 1
ATOM 1468 O O . SER A 1 188 ? 12.171 2.386 -25.943 1.00 61.12 188 SER A O 1
ATOM 1470 N N . PRO A 1 189 ? 9.944 2.507 -25.643 1.00 64.94 189 PRO A N 1
ATOM 1471 C CA . PRO A 1 189 ? 9.905 3.961 -25.704 1.00 64.94 189 PRO A CA 1
ATOM 1472 C C . PRO A 1 189 ? 10.718 4.528 -24.533 1.00 64.94 189 PRO A C 1
ATOM 1474 O O . PRO A 1 189 ? 10.603 4.044 -23.403 1.00 64.94 189 PRO A O 1
ATOM 1477 N N . ALA A 1 190 ? 11.565 5.522 -24.796 1.00 68.12 190 ALA A N 1
ATOM 1478 C CA . ALA A 1 190 ? 12.295 6.207 -23.738 1.00 68.12 190 ALA A CA 1
ATOM 1479 C C . ALA A 1 190 ? 11.325 7.071 -22.919 1.00 68.12 190 ALA A C 1
ATOM 1481 O O . ALA A 1 190 ? 10.482 7.775 -23.477 1.00 68.12 190 ALA A O 1
ATOM 1482 N N . PHE A 1 191 ? 11.459 7.032 -21.594 1.00 71.62 191 PHE A N 1
ATOM 1483 C CA . PHE A 1 191 ? 10.716 7.915 -20.699 1.00 71.62 191 PHE A CA 1
ATOM 1484 C C . PHE A 1 191 ? 11.268 9.339 -20.863 1.00 71.62 191 PHE A C 1
ATOM 1486 O O . PHE A 1 191 ? 12.393 9.620 -20.450 1.00 71.62 191 PHE A O 1
ATOM 1493 N N . SER A 1 192 ? 10.522 10.229 -21.518 1.00 81.88 192 SER A N 1
ATOM 1494 C CA . SER A 1 192 ? 10.944 11.620 -21.705 1.00 81.88 192 SER A CA 1
ATOM 1495 C C . SER A 1 192 ? 10.634 12.471 -20.470 1.00 81.88 192 SER A C 1
ATOM 1497 O O . SER A 1 192 ? 9.743 12.165 -19.675 1.00 81.88 192 SER A O 1
ATOM 1499 N N . SER A 1 193 ? 11.323 13.605 -20.330 1.00 80.12 193 SER A N 1
ATOM 1500 C CA . SER A 1 193 ? 10.985 14.615 -19.318 1.00 80.12 193 SER A CA 1
ATOM 1501 C C . SER A 1 193 ? 9.560 15.154 -19.493 1.00 80.12 193 SER A C 1
ATOM 1503 O O . SER A 1 193 ? 8.876 15.409 -18.503 1.00 80.12 193 SER A O 1
ATOM 1505 N N . SER A 1 194 ? 9.071 15.254 -20.736 1.00 83.75 194 SER A N 1
ATOM 1506 C CA . SER A 1 194 ? 7.693 15.669 -21.023 1.00 83.75 194 SER A CA 1
ATOM 1507 C C . SER A 1 194 ? 6.652 14.712 -20.438 1.00 83.75 194 SER A C 1
ATOM 1509 O O . SER A 1 194 ? 5.644 15.178 -19.920 1.00 83.75 194 SER A O 1
ATOM 1511 N N . TRP A 1 195 ? 6.914 13.399 -20.424 1.00 83.06 195 TRP A N 1
ATOM 1512 C CA . TRP A 1 195 ? 6.023 12.420 -19.791 1.00 83.06 195 TRP A CA 1
ATOM 1513 C C . TRP A 1 195 ? 5.900 12.638 -18.285 1.00 83.06 195 TRP A C 1
ATOM 1515 O O . TRP A 1 195 ? 4.792 12.624 -17.755 1.00 83.06 195 TRP A O 1
ATOM 1525 N N . LEU A 1 196 ? 7.019 12.874 -17.594 1.00 82.00 196 LEU A N 1
ATOM 1526 C CA . LEU A 1 196 ? 7.001 13.154 -16.156 1.00 82.00 196 LEU A CA 1
ATOM 1527 C C . LEU A 1 196 ? 6.228 14.437 -15.841 1.00 82.00 196 LEU A C 1
ATOM 1529 O O . LEU A 1 196 ? 5.452 14.452 -14.889 1.00 82.00 196 LEU A O 1
ATOM 1533 N N . ILE A 1 197 ? 6.386 15.480 -16.662 1.00 86.19 197 ILE A N 1
ATOM 1534 C CA . ILE A 1 197 ? 5.626 16.729 -16.524 1.00 86.19 197 ILE A CA 1
ATOM 1535 C C . ILE A 1 197 ? 4.130 16.475 -16.745 1.00 86.19 197 ILE A C 1
ATOM 1537 O O . ILE A 1 197 ? 3.319 16.926 -15.943 1.00 86.19 197 ILE A O 1
ATOM 1541 N N . SER A 1 198 ? 3.746 15.713 -17.774 1.00 86.19 198 SER A N 1
ATOM 1542 C CA . SER A 1 198 ? 2.342 15.354 -18.012 1.00 86.19 198 SER A CA 1
ATOM 1543 C C . SER A 1 198 ? 1.744 14.545 -16.860 1.00 86.19 198 SER A C 1
ATOM 1545 O O . SER A 1 198 ? 0.617 14.814 -16.458 1.00 86.19 198 SER A O 1
ATOM 1547 N N . ILE A 1 199 ? 2.494 13.595 -16.290 1.00 87.00 199 ILE A N 1
ATOM 1548 C CA . ILE A 1 199 ? 2.059 12.822 -15.118 1.00 87.00 199 ILE A CA 1
ATOM 1549 C C . ILE A 1 199 ? 1.903 13.731 -13.894 1.00 87.00 199 ILE A C 1
ATOM 1551 O O . ILE A 1 199 ? 0.905 13.626 -13.186 1.00 87.00 199 ILE A O 1
ATOM 1555 N N . ALA A 1 200 ? 2.857 14.636 -13.657 1.00 83.69 200 ALA A N 1
ATOM 1556 C CA . ALA A 1 200 ? 2.796 15.590 -12.554 1.00 83.69 200 ALA A CA 1
ATOM 1557 C C . ALA A 1 200 ? 1.593 16.535 -12.684 1.00 83.69 200 ALA A C 1
ATOM 1559 O O . ALA A 1 200 ? 0.857 16.721 -11.717 1.00 83.69 200 ALA A O 1
ATOM 1560 N N . LEU A 1 201 ? 1.354 17.081 -13.882 1.00 89.12 201 LEU A N 1
ATOM 1561 C CA . LEU A 1 201 ? 0.195 17.926 -14.171 1.00 89.12 201 LEU A CA 1
ATOM 1562 C C . LEU A 1 201 ? -1.110 17.165 -13.960 1.00 89.12 201 LEU A C 1
ATOM 1564 O O . LEU A 1 201 ? -2.006 17.672 -13.299 1.00 89.12 201 LEU A O 1
ATOM 1568 N N . LEU A 1 202 ? -1.199 15.933 -14.457 1.00 88.12 202 LEU A N 1
ATOM 1569 C CA . LEU A 1 202 ? -2.388 15.099 -14.324 1.00 88.12 202 LEU A CA 1
ATOM 1570 C C . LEU A 1 202 ? -2.659 14.741 -12.853 1.00 88.12 202 LEU A C 1
ATOM 1572 O O . LEU A 1 202 ? -3.792 14.878 -12.397 1.00 88.12 202 LEU A O 1
ATOM 1576 N N . ALA A 1 203 ? -1.627 14.384 -12.080 1.00 86.06 203 ALA A N 1
ATOM 1577 C CA . ALA A 1 203 ? -1.738 14.183 -10.633 1.00 86.06 203 ALA A CA 1
ATOM 1578 C C . ALA A 1 203 ? -2.241 15.450 -9.923 1.00 86.06 203 ALA A C 1
ATOM 1580 O O . ALA A 1 203 ? -3.163 15.380 -9.114 1.00 86.06 203 ALA A O 1
ATOM 1581 N N . LEU A 1 204 ? -1.680 16.613 -10.264 1.00 88.31 204 LEU A N 1
ATOM 1582 C CA . LEU A 1 204 ? -2.073 17.902 -9.698 1.00 88.31 204 LEU A CA 1
ATOM 1583 C C . LEU A 1 204 ? -3.519 18.266 -10.057 1.00 88.31 204 LEU A C 1
ATOM 1585 O O . LEU A 1 204 ? -4.272 18.691 -9.184 1.00 88.31 204 LEU A O 1
ATOM 1589 N N . THR A 1 205 ? -3.948 18.032 -11.298 1.00 88.00 205 THR A N 1
ATOM 1590 C CA . THR A 1 205 ? -5.344 18.209 -11.716 1.00 88.00 205 THR A CA 1
ATOM 1591 C C . THR A 1 205 ? -6.282 17.317 -10.906 1.00 88.00 205 THR A C 1
ATOM 1593 O O . THR A 1 205 ? -7.295 17.807 -10.414 1.00 88.00 205 THR A O 1
ATOM 1596 N N . PHE A 1 206 ? -5.941 16.041 -10.693 1.00 87.31 206 PHE A N 1
ATOM 1597 C CA . PHE A 1 206 ? -6.749 15.151 -9.854 1.00 87.31 206 PHE A CA 1
ATOM 1598 C C . PHE A 1 206 ? -6.823 15.615 -8.402 1.00 87.31 206 PHE A C 1
ATOM 1600 O O . PHE A 1 206 ? -7.899 15.562 -7.813 1.00 87.31 206 PHE A O 1
ATOM 1607 N N . VAL A 1 207 ? -5.720 16.107 -7.835 1.00 85.75 207 VAL A N 1
ATOM 1608 C CA . VAL A 1 207 ? -5.721 16.681 -6.483 1.00 85.75 207 VAL A CA 1
ATOM 1609 C C . VAL A 1 207 ? -6.634 17.906 -6.421 1.00 85.75 207 VAL A C 1
ATOM 1611 O O . VAL A 1 207 ? -7.461 17.983 -5.522 1.00 85.75 207 VAL A O 1
ATOM 1614 N N . ILE A 1 208 ? -6.556 18.825 -7.389 1.00 85.62 208 ILE A N 1
ATOM 1615 C CA . ILE A 1 208 ? -7.428 20.011 -7.440 1.00 85.62 208 ILE A CA 1
ATOM 1616 C C . ILE A 1 208 ? -8.902 19.605 -7.543 1.00 85.62 208 ILE A C 1
ATOM 1618 O O . ILE A 1 208 ? -9.729 20.119 -6.792 1.00 85.62 208 ILE A O 1
ATOM 1622 N N . ILE A 1 209 ? -9.233 18.663 -8.431 1.00 85.31 209 ILE A N 1
ATOM 1623 C CA . ILE A 1 209 ? -10.602 18.154 -8.585 1.00 85.31 209 ILE A CA 1
ATOM 1624 C C . ILE A 1 209 ? -11.077 17.493 -7.289 1.00 85.31 209 ILE A C 1
ATOM 1626 O O . ILE A 1 209 ? -12.212 17.725 -6.875 1.00 85.31 209 ILE A O 1
ATOM 1630 N N . ALA A 1 210 ? -10.229 16.705 -6.624 1.00 81.38 210 ALA A N 1
ATOM 1631 C CA . ALA A 1 210 ? -10.556 16.062 -5.355 1.00 81.38 210 ALA A CA 1
ATOM 1632 C C . ALA A 1 210 ? -10.779 17.090 -4.235 1.00 81.38 210 ALA A C 1
ATOM 1634 O O . ALA A 1 210 ? -11.762 16.976 -3.509 1.00 81.38 210 ALA A O 1
ATOM 1635 N N . CYS A 1 211 ? -9.937 18.127 -4.137 1.00 82.12 211 CYS A N 1
ATOM 1636 C CA . CYS A 1 211 ? -10.131 19.243 -3.208 1.00 82.12 211 CYS A CA 1
ATOM 1637 C C . CYS A 1 211 ? -11.458 19.954 -3.459 1.00 82.12 211 CYS A C 1
ATOM 1639 O O . CYS A 1 211 ? -12.222 20.180 -2.526 1.00 82.12 211 CYS A O 1
ATOM 1641 N N . PHE A 1 212 ? -11.737 20.296 -4.718 1.00 79.81 212 PHE A N 1
ATOM 1642 C CA . PHE A 1 212 ? -12.954 21.009 -5.087 1.00 79.81 212 PHE A CA 1
ATOM 1643 C C . PHE A 1 212 ? -14.196 20.157 -4.821 1.00 79.81 212 PHE A C 1
ATOM 1645 O O . PHE A 1 212 ? -15.161 20.644 -4.245 1.00 79.81 212 PHE A O 1
ATOM 1652 N N . SER A 1 213 ? -14.143 18.868 -5.161 1.00 77.44 213 SER A N 1
ATOM 1653 C CA . SER A 1 213 ? -15.221 17.913 -4.887 1.00 77.44 213 SER A CA 1
ATOM 1654 C C . SER A 1 213 ? -15.437 17.739 -3.384 1.00 77.44 213 SER A C 1
ATOM 1656 O O . SER A 1 213 ? -16.570 17.806 -2.924 1.00 77.44 213 SER A O 1
ATOM 1658 N N . GLY A 1 214 ? -14.363 17.573 -2.606 1.00 71.38 214 GLY A N 1
ATOM 1659 C CA . GLY A 1 214 ? -14.428 17.461 -1.150 1.00 71.38 214 GLY A CA 1
ATOM 1660 C C . GLY A 1 214 ? -14.999 18.717 -0.493 1.00 71.38 214 GLY A C 1
ATOM 1661 O O . GLY A 1 214 ? -15.850 18.611 0.383 1.00 71.38 214 GLY A O 1
ATOM 1662 N N . TRP A 1 215 ? -14.598 19.902 -0.959 1.00 75.19 215 TRP A N 1
ATOM 1663 C CA . TRP A 1 215 ? -15.156 21.177 -0.508 1.00 75.19 215 TRP A CA 1
ATOM 1664 C C . TRP A 1 215 ? -16.643 21.306 -0.853 1.00 75.19 215 TRP A C 1
ATOM 1666 O O . TRP A 1 215 ? -17.448 21.653 0.004 1.00 75.19 215 TRP A O 1
ATOM 1676 N N . LEU A 1 216 ? -17.031 20.967 -2.084 1.00 73.94 216 LEU A N 1
ATOM 1677 C CA . LEU A 1 216 ? -18.420 21.047 -2.538 1.00 73.94 216 LEU A CA 1
ATOM 1678 C C . LEU A 1 216 ? -19.311 20.083 -1.741 1.00 73.94 216 LEU A C 1
ATOM 1680 O O . LEU A 1 216 ? -20.395 20.462 -1.304 1.00 73.94 216 LEU A O 1
ATOM 1684 N N . VAL A 1 217 ? -18.820 18.875 -1.457 1.00 70.50 217 VAL A N 1
ATOM 1685 C CA . VAL A 1 217 ? -19.492 17.908 -0.578 1.00 70.50 217 VAL A CA 1
ATOM 1686 C C . VAL A 1 217 ? -19.584 18.434 0.862 1.00 70.50 217 VAL A C 1
ATOM 1688 O O . VAL A 1 217 ? -20.653 18.376 1.466 1.00 70.50 217 VAL A O 1
ATOM 1691 N N . GLY A 1 218 ? -18.494 18.992 1.393 1.00 63.69 218 GLY A N 1
ATOM 1692 C CA . GLY A 1 218 ? -18.401 19.506 2.762 1.00 63.69 218 GLY A CA 1
ATOM 1693 C C . GLY A 1 218 ? -19.109 20.840 3.020 1.00 63.69 218 GLY A C 1
ATOM 1694 O O . GLY A 1 21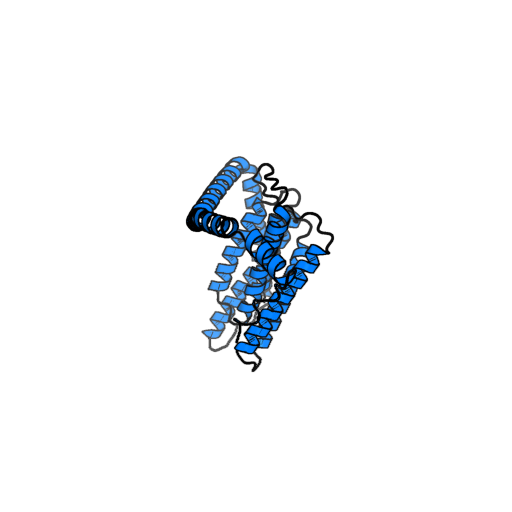8 ? -19.277 21.203 4.177 1.00 63.69 218 GLY A O 1
ATOM 1695 N N . VAL A 1 219 ? -19.529 21.571 1.985 1.00 66.62 219 VAL A N 1
ATOM 1696 C CA . VAL A 1 219 ? -20.253 22.849 2.124 1.00 66.62 219 VAL A CA 1
ATOM 1697 C C . VAL A 1 219 ? -21.696 22.740 1.640 1.00 66.62 219 VAL A C 1
ATOM 1699 O O . VAL A 1 219 ? -22.599 23.229 2.311 1.00 66.62 219 VAL A O 1
ATOM 1702 N N . ALA A 1 220 ? -21.943 22.094 0.498 1.00 62.34 220 ALA A N 1
ATOM 1703 C CA . ALA A 1 220 ? -23.271 22.058 -0.117 1.00 62.34 220 ALA A CA 1
ATOM 1704 C C . ALA A 1 220 ? -24.082 20.798 0.227 1.00 62.34 220 ALA A C 1
ATOM 1706 O O . ALA A 1 220 ? -25.292 20.783 0.020 1.00 62.34 220 ALA A O 1
ATOM 1707 N N . MET A 1 221 ? -23.436 19.731 0.710 1.00 62.94 221 MET A N 1
ATOM 1708 C CA . MET A 1 221 ? -24.050 18.403 0.844 1.00 62.94 221 MET A CA 1
ATOM 1709 C C . MET A 1 221 ? -23.732 17.737 2.188 1.00 62.94 221 MET A C 1
ATOM 1711 O O . MET A 1 221 ? -23.763 16.516 2.265 1.00 62.94 221 MET A O 1
ATOM 1715 N N . VAL A 1 222 ? -23.434 18.492 3.251 1.00 66.62 222 VAL A N 1
ATOM 1716 C CA . VAL A 1 222 ? -23.004 17.935 4.554 1.00 66.62 222 VAL A CA 1
ATOM 1717 C C . VAL A 1 222 ? -23.959 16.858 5.080 1.00 66.62 222 VAL A C 1
ATOM 1719 O O . VAL A 1 222 ? -23.515 15.773 5.458 1.00 66.62 222 VAL A O 1
ATOM 1722 N N . GLU A 1 223 ? -25.267 17.118 5.058 1.00 63.97 223 GLU A N 1
ATOM 1723 C CA . GLU A 1 223 ? -26.285 16.158 5.511 1.00 63.97 223 GLU A CA 1
ATOM 1724 C C . GLU A 1 223 ? -26.394 14.942 4.580 1.00 63.97 223 GLU A C 1
ATOM 1726 O O . GLU A 1 223 ? -26.465 13.799 5.036 1.00 63.97 223 GLU A O 1
ATOM 1731 N N . THR A 1 224 ? -26.339 15.157 3.265 1.00 65.50 224 THR A N 1
ATOM 1732 C CA . THR A 1 224 ? -26.379 14.078 2.268 1.00 65.50 224 THR A CA 1
ATOM 1733 C C . THR A 1 224 ? -25.133 13.194 2.354 1.00 65.50 224 THR A C 1
ATOM 1735 O O . THR A 1 224 ? -25.228 11.970 2.298 1.00 65.50 224 THR A O 1
ATOM 1738 N N . ALA A 1 225 ? -23.961 13.799 2.536 1.00 63.59 225 ALA A N 1
ATOM 1739 C CA . ALA A 1 225 ? -22.679 13.125 2.672 1.00 63.59 225 ALA A CA 1
ATOM 1740 C C . ALA A 1 225 ? -22.628 12.286 3.947 1.00 63.59 225 ALA A C 1
ATOM 1742 O O . ALA A 1 225 ? -22.208 11.132 3.884 1.00 63.59 225 ALA A O 1
ATOM 1743 N N . SER A 1 226 ? -23.111 12.819 5.078 1.00 65.69 226 SER A N 1
ATOM 1744 C CA . SER A 1 226 ? -23.188 12.060 6.331 1.00 65.69 226 SER A CA 1
ATOM 1745 C C . SER A 1 226 ? -24.162 10.882 6.217 1.00 65.69 226 SER A C 1
ATOM 1747 O O . SER A 1 226 ? -23.854 9.779 6.669 1.00 65.69 226 SER A O 1
ATOM 1749 N N . THR A 1 227 ? -25.291 11.074 5.528 1.00 69.38 227 THR A N 1
ATOM 1750 C CA . THR A 1 227 ? -26.293 10.024 5.295 1.00 69.38 227 THR A CA 1
ATOM 1751 C C . THR A 1 227 ? -25.741 8.909 4.406 1.00 69.38 227 THR A C 1
ATOM 1753 O O . THR A 1 227 ? -25.871 7.731 4.742 1.00 69.38 227 THR A O 1
ATOM 1756 N N . ILE A 1 228 ? -25.069 9.260 3.304 1.00 70.44 228 ILE A N 1
ATOM 1757 C CA . ILE A 1 228 ? -24.402 8.296 2.416 1.00 70.44 228 ILE A CA 1
ATOM 1758 C C . ILE A 1 228 ? -23.297 7.549 3.168 1.00 70.44 228 ILE A C 1
ATOM 1760 O O . ILE A 1 228 ? -23.180 6.332 3.017 1.00 70.44 228 ILE A O 1
ATOM 1764 N N . LEU A 1 229 ? -22.517 8.242 4.006 1.00 67.25 229 LEU A N 1
ATOM 1765 C CA . LEU A 1 229 ? -21.495 7.611 4.841 1.00 67.25 229 LEU A CA 1
ATOM 1766 C C . LEU A 1 229 ? -22.088 6.591 5.801 1.00 67.25 229 LEU A C 1
ATOM 1768 O O . LEU A 1 229 ? -21.583 5.475 5.888 1.00 67.25 229 LEU A O 1
ATOM 1772 N N . ASN A 1 230 ? -23.160 6.965 6.500 1.00 70.25 230 ASN A N 1
ATOM 1773 C CA . ASN A 1 230 ? -23.856 6.074 7.421 1.00 70.25 230 ASN A CA 1
ATOM 1774 C C . ASN A 1 230 ? -24.417 4.855 6.693 1.00 70.25 230 ASN A C 1
ATOM 1776 O O . ASN A 1 230 ? -24.286 3.736 7.182 1.00 70.25 230 ASN A O 1
ATOM 1780 N N . PHE A 1 231 ? -24.993 5.048 5.506 1.00 75.44 231 PHE A N 1
ATOM 1781 C CA . PHE A 1 231 ? -25.480 3.942 4.692 1.00 75.44 231 PHE A CA 1
ATOM 1782 C C . PHE A 1 231 ? -24.345 3.001 4.263 1.00 75.44 231 PHE A C 1
ATOM 1784 O O . PHE A 1 231 ? -24.447 1.792 4.465 1.00 75.44 231 PHE A O 1
ATOM 1791 N N . LEU A 1 232 ? -23.244 3.538 3.725 1.00 71.44 232 LEU A N 1
ATOM 1792 C CA . LEU A 1 232 ? -22.060 2.757 3.346 1.00 71.44 232 LEU A CA 1
ATOM 1793 C C . LEU A 1 232 ? -21.461 2.016 4.541 1.00 71.44 232 LEU A C 1
ATOM 1795 O O . LEU A 1 232 ? -21.072 0.860 4.406 1.00 71.44 232 LEU A O 1
ATOM 1799 N N . TYR A 1 233 ? -21.417 2.657 5.707 1.00 65.00 233 TYR A N 1
ATOM 1800 C CA . TYR A 1 233 ? -20.960 2.045 6.947 1.00 65.00 233 TYR A CA 1
ATOM 1801 C C . TYR A 1 233 ? -21.852 0.875 7.362 1.00 65.00 233 TYR A C 1
ATOM 1803 O O . TYR A 1 233 ? -21.343 -0.219 7.590 1.00 65.00 233 TYR A O 1
ATOM 1811 N N . LEU A 1 234 ? -23.173 1.071 7.415 1.00 66.69 234 LEU A N 1
ATOM 1812 C CA . LEU A 1 234 ? -24.121 0.012 7.766 1.00 66.69 234 LEU A CA 1
ATOM 1813 C C . LEU A 1 234 ? -24.068 -1.141 6.763 1.00 66.69 234 LEU A C 1
ATOM 1815 O O . LEU A 1 234 ? -24.100 -2.302 7.165 1.00 66.69 234 LEU A O 1
ATOM 1819 N N . ALA A 1 235 ? -23.921 -0.836 5.473 1.00 74.38 235 ALA A N 1
ATOM 1820 C CA . ALA A 1 235 ? -23.752 -1.837 4.431 1.00 74.38 235 ALA A CA 1
ATOM 1821 C C . ALA A 1 235 ? -22.441 -2.620 4.603 1.00 74.38 235 ALA A C 1
ATOM 1823 O O . ALA A 1 235 ? -22.453 -3.848 4.557 1.00 74.38 235 ALA A O 1
ATOM 1824 N N . LEU A 1 236 ? -21.316 -1.940 4.848 1.00 69.88 236 LEU A N 1
ATOM 1825 C CA . LEU A 1 236 ? -20.022 -2.585 5.076 1.00 69.88 236 LEU A CA 1
ATOM 1826 C C . LEU A 1 236 ? -20.047 -3.442 6.348 1.00 69.88 236 LEU A C 1
ATOM 1828 O O . LEU A 1 236 ? -19.581 -4.577 6.329 1.00 69.88 236 LEU A O 1
ATOM 1832 N N . LEU A 1 237 ? -20.624 -2.928 7.434 1.00 67.75 237 LEU A N 1
ATOM 1833 C CA . LEU A 1 237 ? -20.787 -3.649 8.692 1.00 67.75 237 LEU A CA 1
ATOM 1834 C C . LEU A 1 237 ? -21.676 -4.881 8.508 1.00 67.75 237 LEU A C 1
ATOM 1836 O O . LEU A 1 237 ? -21.323 -5.954 8.986 1.00 67.75 237 LEU A O 1
ATOM 1840 N N . ALA A 1 238 ? -22.778 -4.764 7.763 1.00 70.75 238 ALA A N 1
ATOM 1841 C CA . ALA A 1 238 ? -23.625 -5.899 7.413 1.00 70.75 238 ALA A CA 1
ATOM 1842 C C . ALA A 1 238 ? -22.854 -6.943 6.593 1.00 70.75 238 ALA A C 1
ATOM 1844 O O . ALA A 1 238 ? -22.920 -8.128 6.903 1.00 70.75 238 ALA A O 1
ATOM 1845 N N . VAL A 1 239 ? -22.065 -6.523 5.599 1.00 75.81 239 VAL A N 1
ATOM 1846 C CA . VAL A 1 239 ? -21.212 -7.426 4.807 1.00 75.81 239 VAL A CA 1
ATOM 1847 C C . VAL A 1 239 ? -20.176 -8.127 5.688 1.00 75.81 239 VAL A C 1
ATOM 1849 O O . VAL A 1 239 ? -20.009 -9.340 5.577 1.00 75.81 239 VAL A O 1
ATOM 1852 N N . ILE A 1 240 ? -19.511 -7.399 6.589 1.00 68.19 240 ILE A N 1
ATOM 1853 C CA . ILE A 1 240 ? -18.547 -7.961 7.545 1.00 68.19 240 ILE A CA 1
ATOM 1854 C C . ILE A 1 240 ? -19.243 -8.950 8.480 1.00 68.19 240 ILE A C 1
ATOM 1856 O O . ILE A 1 240 ? -18.725 -10.042 8.678 1.00 68.19 240 ILE A O 1
ATOM 1860 N N . LEU A 1 241 ? -20.418 -8.615 9.017 1.00 69.75 241 LEU A N 1
ATOM 1861 C CA . LEU A 1 241 ? -21.199 -9.504 9.880 1.00 69.75 241 LEU A CA 1
ATOM 1862 C C . LEU A 1 241 ? -21.653 -10.762 9.142 1.00 69.75 241 LEU A C 1
ATOM 1864 O O . LEU A 1 241 ? -21.581 -11.842 9.711 1.00 69.75 241 LEU A O 1
ATOM 1868 N N . ILE A 1 242 ? -22.065 -10.656 7.879 1.00 77.31 242 ILE A N 1
ATOM 1869 C CA . ILE A 1 242 ? -22.419 -11.813 7.046 1.00 77.31 242 ILE A CA 1
ATOM 1870 C C . ILE A 1 242 ? -21.183 -12.687 6.789 1.00 77.31 242 ILE A C 1
ATOM 1872 O O . ILE A 1 242 ? -21.264 -13.909 6.885 1.00 77.31 242 ILE A O 1
ATOM 1876 N N . LEU A 1 243 ? -20.026 -12.079 6.510 1.00 68.50 243 LEU A N 1
ATOM 1877 C CA . LEU A 1 243 ? -18.767 -12.795 6.277 1.00 68.50 243 LEU A CA 1
ATOM 1878 C C . LEU A 1 243 ? -18.195 -13.441 7.550 1.00 68.50 243 LEU A C 1
ATOM 1880 O O . LEU A 1 243 ? -17.654 -14.542 7.474 1.00 68.50 243 LEU A O 1
ATOM 1884 N N . LEU A 1 244 ? -18.303 -12.783 8.710 1.00 67.81 244 LEU A N 1
ATOM 1885 C CA . LEU A 1 244 ? -17.827 -13.296 10.002 1.00 67.81 244 LEU A CA 1
ATOM 1886 C C . LEU A 1 244 ? -18.858 -14.165 10.728 1.00 67.81 244 LEU A C 1
ATOM 1888 O O . LEU A 1 244 ? -18.469 -14.925 11.609 1.00 67.81 244 LEU A O 1
ATOM 1892 N N . SER A 1 245 ? -20.140 -14.097 10.368 1.00 74.44 245 SER A N 1
ATOM 1893 C CA . SER A 1 245 ? -21.213 -14.950 10.895 1.00 74.44 245 SER A CA 1
ATOM 1894 C C . SER A 1 245 ? -20.834 -16.436 10.956 1.00 74.44 245 SER A C 1
ATOM 1896 O O . SER A 1 245 ? -20.990 -17.014 12.030 1.00 74.44 245 SER A O 1
ATOM 1898 N N . PRO A 1 246 ? -20.286 -17.070 9.897 1.00 69.38 246 PRO A N 1
ATOM 1899 C CA . PRO A 1 246 ? -19.883 -18.475 9.968 1.00 69.38 246 PRO A CA 1
ATOM 1900 C C . PRO A 1 246 ? -18.759 -18.730 10.981 1.00 69.38 246 PRO A C 1
ATOM 1902 O O . PRO A 1 246 ? -18.745 -19.775 11.625 1.00 69.38 246 PRO A O 1
ATOM 1905 N N . ILE A 1 247 ? -17.843 -17.775 11.170 1.00 70.88 247 ILE A N 1
ATOM 1906 C CA . ILE A 1 247 ? -16.764 -17.872 12.163 1.00 70.88 247 ILE A CA 1
ATOM 1907 C C . ILE A 1 247 ? -17.331 -17.714 13.576 1.00 70.88 247 ILE A C 1
ATOM 1909 O O . ILE A 1 247 ? -16.980 -18.486 14.459 1.00 70.88 247 ILE A O 1
ATOM 1913 N N . LEU A 1 248 ? -18.238 -16.756 13.786 1.00 68.00 248 LEU A N 1
ATOM 1914 C CA . LEU A 1 248 ? -18.933 -16.559 15.060 1.00 68.00 248 LEU A CA 1
ATOM 1915 C C . LEU A 1 248 ? -19.786 -17.780 15.428 1.00 68.00 248 LEU A C 1
ATOM 1917 O O . LEU A 1 248 ? -19.759 -18.210 16.576 1.00 68.00 248 LEU A O 1
ATOM 1921 N N . LEU A 1 249 ? -20.479 -18.381 14.456 1.00 76.44 249 LEU A N 1
ATOM 1922 C CA . LEU A 1 249 ? -21.220 -19.634 14.630 1.00 76.44 249 LEU A CA 1
ATOM 1923 C C . LEU A 1 249 ? -20.298 -20.796 15.003 1.00 76.44 249 LEU A C 1
ATOM 1925 O O . LEU A 1 249 ? -20.625 -21.555 15.909 1.00 76.44 249 LEU A O 1
ATOM 1929 N N . LEU A 1 250 ? -19.137 -20.912 14.354 1.00 71.56 250 LEU A N 1
ATOM 1930 C CA . LEU A 1 250 ? -18.107 -21.890 14.719 1.00 71.56 250 LEU A CA 1
ATOM 1931 C C . LEU A 1 250 ? -17.592 -21.676 16.145 1.00 71.56 250 LEU A C 1
ATOM 1933 O O . LEU A 1 250 ? -17.397 -22.641 16.878 1.00 71.56 250 LEU A O 1
ATOM 1937 N N . LEU A 1 251 ? -17.402 -20.422 16.551 1.00 68.44 251 LEU A N 1
ATOM 1938 C CA . LEU A 1 251 ? -16.921 -20.065 17.883 1.00 68.44 251 LEU A CA 1
ATOM 1939 C C . LEU A 1 251 ? -17.963 -20.402 18.956 1.00 68.44 251 LEU A C 1
ATOM 1941 O O . LEU A 1 251 ? -17.618 -21.002 19.967 1.00 68.44 251 LEU A O 1
ATOM 1945 N N . VAL A 1 252 ? -19.241 -20.107 18.700 1.00 75.00 252 VAL A N 1
ATOM 1946 C CA . VAL A 1 252 ? -20.365 -20.492 19.571 1.00 75.00 252 VAL A CA 1
ATOM 1947 C C . VAL A 1 252 ? -20.526 -22.012 19.633 1.00 75.00 252 VAL A C 1
ATOM 1949 O O . VAL A 1 252 ? -20.731 -22.556 20.714 1.00 75.00 252 VAL A O 1
ATOM 1952 N N . ALA A 1 253 ? -20.370 -22.716 18.509 1.00 74.31 253 ALA A N 1
ATOM 1953 C CA . ALA A 1 253 ? -20.395 -24.177 18.473 1.00 74.31 253 ALA A CA 1
ATOM 1954 C C . ALA A 1 253 ? -19.209 -24.815 19.222 1.00 74.31 253 ALA A C 1
ATOM 1956 O O . ALA A 1 253 ? -19.322 -25.944 19.694 1.00 74.31 253 ALA A O 1
ATOM 1957 N N . ALA A 1 254 ? -18.090 -24.098 19.370 1.00 72.69 254 ALA A N 1
ATOM 1958 C CA . ALA A 1 254 ? -16.923 -24.556 20.120 1.00 72.69 254 ALA A CA 1
ATOM 1959 C C . ALA A 1 254 ? -17.058 -24.378 21.644 1.00 72.69 254 ALA A C 1
ATOM 1961 O O . ALA A 1 254 ? -16.391 -25.099 22.383 1.00 72.69 254 ALA A O 1
ATOM 1962 N N . ILE A 1 255 ? -17.925 -23.477 22.129 1.00 76.75 255 ILE A N 1
ATOM 1963 C CA . ILE A 1 255 ? -18.172 -23.261 23.570 1.00 76.75 255 ILE A CA 1
ATOM 1964 C C . ILE A 1 255 ? -18.557 -24.560 24.301 1.00 76.75 255 ILE A C 1
ATOM 1966 O O . ILE A 1 255 ? -17.877 -24.890 25.267 1.00 76.75 255 ILE A O 1
ATOM 1970 N N . PRO A 1 256 ? -19.553 -25.356 23.859 1.00 74.81 256 PRO A N 1
ATOM 1971 C CA . PRO A 1 256 ? -19.904 -26.596 24.555 1.00 74.81 256 PRO A CA 1
ATOM 1972 C C . PRO A 1 256 ? -18.782 -27.646 24.529 1.00 74.81 256 PRO A C 1
ATOM 1974 O O . PRO A 1 256 ? -18.673 -28.449 25.451 1.00 74.81 256 PRO A O 1
ATOM 1977 N N . VAL A 1 257 ? -17.920 -27.636 23.505 1.00 74.56 257 VAL A N 1
ATOM 1978 C CA . VAL A 1 257 ? -16.747 -28.526 23.434 1.00 74.56 257 VAL A CA 1
ATOM 1979 C C . VAL A 1 257 ? -15.678 -28.094 24.440 1.00 74.56 257 VAL A C 1
ATOM 1981 O O . VAL A 1 257 ? -15.085 -28.936 25.111 1.00 74.56 257 VAL A O 1
ATOM 1984 N N . LEU A 1 258 ? -15.454 -26.784 24.574 1.00 71.25 258 LEU A N 1
ATOM 1985 C CA . LEU A 1 258 ? -14.559 -26.205 25.574 1.00 71.25 258 LEU A CA 1
ATOM 1986 C C . LEU A 1 258 ? -15.072 -26.444 26.996 1.00 71.25 258 LEU A C 1
ATOM 1988 O O . LEU A 1 258 ? -14.290 -26.871 27.839 1.00 71.25 258 LEU A O 1
ATOM 1992 N N . ASP A 1 259 ? -16.366 -26.252 27.249 1.00 73.62 259 ASP A N 1
ATOM 1993 C CA . ASP A 1 259 ? -16.982 -26.557 28.544 1.00 73.62 259 ASP A CA 1
ATOM 1994 C C . ASP A 1 259 ? -16.886 -28.050 28.869 1.00 73.62 259 ASP A C 1
ATOM 1996 O O . ASP A 1 259 ? -16.567 -28.409 30.000 1.00 73.62 259 ASP A O 1
ATOM 2000 N N . GLY A 1 260 ? -17.076 -28.926 27.876 1.00 72.38 260 GLY A N 1
ATOM 2001 C CA . GLY A 1 260 ? -16.861 -30.365 28.026 1.00 72.38 260 GLY A CA 1
ATOM 2002 C C . GLY A 1 260 ? -15.419 -30.703 28.414 1.00 72.38 260 GLY A C 1
ATOM 2003 O O . GLY A 1 260 ? -15.200 -31.452 29.360 1.00 72.38 260 GLY A O 1
ATOM 2004 N N . LEU A 1 261 ? -14.432 -30.096 27.749 1.00 70.25 261 LEU A N 1
ATOM 2005 C CA . LEU A 1 261 ? -13.009 -30.278 28.061 1.00 70.25 261 LEU A CA 1
ATOM 2006 C C . LEU A 1 261 ? -12.632 -29.724 29.440 1.00 70.25 261 LEU A C 1
ATOM 2008 O O . LEU A 1 261 ? -11.859 -30.347 30.166 1.00 70.25 261 LEU A O 1
ATOM 2012 N N . VAL A 1 262 ? -13.179 -28.570 29.820 1.00 74.12 262 VAL A N 1
ATOM 2013 C CA . VAL A 1 262 ? -12.961 -27.965 31.140 1.00 74.12 262 VAL A CA 1
ATOM 2014 C C . VAL A 1 262 ? -13.593 -28.826 32.229 1.00 74.12 262 VAL A C 1
ATOM 2016 O O . VAL A 1 262 ? -12.943 -29.096 33.235 1.00 74.12 262 VAL A O 1
ATOM 2019 N N . GLN A 1 263 ? -14.814 -29.326 32.027 1.00 70.94 263 GLN A N 1
ATOM 2020 C CA . GLN A 1 263 ? -15.444 -30.256 32.962 1.00 70.94 263 GLN A CA 1
ATOM 2021 C C . GLN A 1 263 ? -14.712 -31.596 33.027 1.00 70.94 263 GLN A C 1
ATOM 2023 O O . GLN A 1 263 ? -14.593 -32.161 34.110 1.00 70.94 263 GLN A O 1
ATOM 2028 N N . GLU A 1 264 ? -14.163 -32.101 31.924 1.00 69.88 264 GLU A N 1
ATOM 2029 C CA . GLU A 1 264 ? -13.359 -33.326 31.930 1.00 69.88 264 GLU A CA 1
ATOM 2030 C C . GLU A 1 264 ? -12.027 -33.132 32.679 1.00 69.88 264 GLU A C 1
ATOM 2032 O O . GLU A 1 264 ? -11.601 -34.001 33.439 1.00 69.88 264 GLU A O 1
ATOM 2037 N N . MET A 1 265 ? -11.399 -31.960 32.540 1.00 59.50 265 MET A N 1
ATOM 2038 C CA . MET A 1 265 ? -10.196 -31.587 33.293 1.00 59.50 265 MET A CA 1
ATOM 2039 C C . MET A 1 265 ? -10.471 -31.334 34.780 1.00 59.50 265 MET A C 1
ATOM 2041 O O . MET A 1 265 ? -9.609 -31.614 35.607 1.00 59.50 265 MET A O 1
ATOM 2045 N N . LEU A 1 266 ? -11.657 -30.825 35.128 1.00 61.88 266 LEU A N 1
ATOM 2046 C CA . LEU A 1 266 ? -12.078 -30.608 36.516 1.00 61.88 266 LEU A CA 1
ATOM 2047 C C . LEU A 1 266 ? -12.595 -31.888 37.192 1.00 61.88 266 LEU A C 1
ATOM 2049 O O . LEU A 1 266 ? -12.453 -32.029 38.403 1.00 61.88 266 LEU A O 1
ATOM 2053 N N . SER A 1 267 ? -13.190 -32.817 36.437 1.00 61.09 267 SER A N 1
ATOM 2054 C CA . SER A 1 267 ? -13.710 -34.094 36.954 1.00 61.09 267 SER A CA 1
ATOM 2055 C C . SER A 1 267 ? -12.644 -35.180 37.066 1.00 61.09 267 SER A C 1
ATOM 2057 O O . SER A 1 267 ? -12.738 -36.046 37.938 1.00 61.09 267 SER A O 1
ATOM 2059 N N . LYS A 1 268 ? -11.583 -35.129 36.253 1.00 56.22 268 LYS A N 1
ATOM 2060 C CA . LYS A 1 268 ? -10.351 -35.856 36.564 1.00 56.22 268 LYS A CA 1
ATOM 2061 C C . LYS A 1 268 ? -9.708 -35.154 37.750 1.00 56.22 268 LYS A C 1
ATOM 2063 O O . LYS A 1 268 ? -9.121 -34.091 37.589 1.00 56.22 268 LYS A O 1
ATOM 2068 N N . ASN A 1 269 ? -9.827 -35.752 38.937 1.00 57.47 269 ASN A N 1
ATOM 2069 C CA . ASN A 1 269 ? -9.204 -35.303 40.184 1.00 57.47 269 ASN A CA 1
ATOM 2070 C C . ASN A 1 269 ? -7.665 -35.309 40.084 1.00 57.47 269 ASN A C 1
ATOM 2072 O O . ASN A 1 269 ? -6.984 -36.078 40.760 1.00 57.47 269 ASN A O 1
ATOM 2076 N N . PHE A 1 270 ? -7.100 -34.428 39.261 1.00 55.75 270 PHE A N 1
ATOM 2077 C CA . PHE A 1 270 ? -5.667 -34.234 39.080 1.00 55.75 270 PHE A CA 1
ATOM 2078 C C . PHE A 1 270 ? -5.000 -33.931 40.427 1.00 55.75 270 PHE A C 1
ATOM 2080 O O . PHE A 1 270 ? -3.915 -34.428 40.706 1.00 55.75 270 PHE A O 1
ATOM 2087 N N . GLY A 1 271 ? -5.699 -33.202 41.307 1.00 56.78 271 GLY A N 1
ATOM 2088 C CA . GLY A 1 271 ? -5.262 -32.937 42.677 1.00 56.78 271 GLY A CA 1
ATOM 2089 C C . GLY A 1 271 ? -5.256 -34.167 43.594 1.00 56.78 271 GLY A C 1
ATOM 2090 O O . GLY A 1 271 ? -4.343 -34.286 44.402 1.00 56.78 271 GLY A O 1
ATOM 2091 N N . GLN A 1 272 ? -6.207 -35.108 43.467 1.00 57.38 272 GLN A N 1
ATOM 2092 C CA . GLN A 1 272 ? -6.187 -36.341 44.275 1.00 57.38 272 GLN A CA 1
ATOM 2093 C C . GLN A 1 272 ? -5.177 -37.352 43.738 1.00 57.38 272 GLN A C 1
ATOM 2095 O O . GLN A 1 272 ? -4.459 -37.943 44.531 1.00 57.38 272 GLN A O 1
ATOM 2100 N N . GLN A 1 273 ? -5.047 -37.494 42.416 1.00 58.59 273 GLN A N 1
ATOM 2101 C CA . GLN A 1 273 ? -4.048 -38.383 41.818 1.00 58.59 273 GLN A CA 1
ATOM 2102 C C . GLN A 1 273 ? -2.618 -37.885 42.059 1.00 58.59 273 GLN A C 1
ATOM 2104 O O . GLN A 1 273 ? -1.730 -38.689 42.325 1.00 58.59 273 GLN A O 1
ATOM 2109 N N . GLN A 1 274 ? -2.377 -36.568 42.038 1.00 58.31 274 GLN A N 1
ATOM 2110 C CA . GLN A 1 274 ? -1.083 -36.010 42.442 1.00 58.31 274 GLN A CA 1
ATOM 2111 C C . GLN A 1 274 ? -0.853 -36.120 43.951 1.00 58.31 274 GLN A C 1
ATOM 2113 O O . GLN A 1 274 ? 0.274 -36.385 44.353 1.00 58.31 274 GLN A O 1
ATOM 2118 N N . ALA A 1 275 ? -1.885 -35.970 44.788 1.00 60.25 275 ALA A N 1
ATOM 2119 C CA . ALA A 1 275 ? -1.759 -36.172 46.231 1.00 60.25 275 ALA A CA 1
ATOM 2120 C C . ALA A 1 275 ? -1.480 -37.641 46.591 1.00 60.25 275 ALA A C 1
ATOM 2122 O O . ALA A 1 275 ? -0.604 -37.890 47.412 1.00 60.25 275 ALA A O 1
ATOM 2123 N N . GLU A 1 276 ? -2.148 -38.607 45.952 1.00 62.31 276 GLU A N 1
ATOM 2124 C CA . GLU A 1 276 ? -1.875 -40.045 46.098 1.00 62.31 276 GLU A CA 1
ATOM 2125 C C . GLU A 1 276 ? -0.493 -40.418 45.558 1.00 62.31 276 GLU A C 1
ATOM 2127 O O . GLU A 1 276 ? 0.237 -41.156 46.214 1.00 62.31 276 GLU A O 1
ATOM 2132 N N . PHE A 1 277 ? -0.081 -39.854 44.418 1.00 67.12 277 PHE A N 1
ATOM 2133 C CA . PHE A 1 277 ? 1.266 -40.048 43.884 1.00 67.12 277 PHE A CA 1
ATOM 2134 C C . PHE A 1 277 ? 2.334 -39.481 44.832 1.00 67.12 277 PHE A C 1
ATOM 2136 O O . PHE A 1 277 ? 3.272 -40.186 45.194 1.00 67.12 277 PHE A O 1
ATOM 2143 N N . ILE A 1 278 ? 2.170 -38.246 45.314 1.00 64.38 278 ILE A N 1
ATOM 2144 C CA . ILE A 1 278 ? 3.097 -37.614 46.265 1.00 64.38 278 ILE A CA 1
ATOM 2145 C C . ILE A 1 278 ? 3.120 -38.378 47.601 1.00 64.38 278 ILE A C 1
ATOM 2147 O O . ILE A 1 278 ? 4.199 -38.583 48.155 1.00 64.38 278 ILE A O 1
ATOM 2151 N N . LEU A 1 279 ? 1.975 -38.868 48.091 1.00 60.97 279 LEU A N 1
ATOM 2152 C CA . LEU A 1 279 ? 1.900 -39.732 49.278 1.00 60.97 279 LEU A CA 1
ATOM 2153 C C . LEU A 1 279 ? 2.606 -41.078 49.064 1.00 60.97 279 LEU A C 1
ATOM 2155 O O . LEU A 1 279 ? 3.324 -41.522 49.956 1.00 60.97 279 LEU A O 1
ATOM 2159 N N . SER A 1 280 ? 2.473 -41.690 47.884 1.00 65.44 280 SER A N 1
ATOM 2160 C CA . SER A 1 280 ? 3.153 -42.949 47.538 1.00 65.44 280 SER A CA 1
ATOM 2161 C C . SER A 1 280 ? 4.673 -42.799 47.391 1.00 65.44 280 SER A C 1
ATOM 2163 O O . SER A 1 280 ? 5.417 -43.740 47.652 1.00 65.44 280 SER A O 1
ATOM 2165 N N . VAL A 1 281 ? 5.146 -41.601 47.029 1.00 63.62 281 VAL A N 1
ATOM 2166 C CA . VAL A 1 281 ? 6.577 -41.279 46.918 1.00 63.62 281 VAL A CA 1
ATOM 2167 C C . VAL A 1 281 ? 7.173 -40.883 48.279 1.00 63.62 281 VAL A C 1
ATOM 2169 O O . VAL A 1 281 ? 8.333 -41.186 48.547 1.00 63.62 281 VAL A O 1
ATOM 2172 N N . LEU A 1 282 ? 6.400 -40.233 49.161 1.00 58.81 282 LEU A N 1
ATOM 2173 C CA . LEU A 1 282 ? 6.851 -39.807 50.498 1.00 58.81 282 LEU A CA 1
ATOM 2174 C C . LEU A 1 282 ? 6.755 -40.905 51.570 1.00 58.81 282 LEU A C 1
ATOM 2176 O O . LEU A 1 282 ? 7.471 -40.834 52.568 1.00 58.81 282 LEU A O 1
ATOM 2180 N N . GLN A 1 283 ? 5.907 -41.919 51.380 1.00 59.41 283 GLN A N 1
ATOM 2181 C CA . GLN A 1 283 ? 5.854 -43.116 52.222 1.00 59.41 283 GLN A CA 1
ATOM 2182 C C . GLN A 1 283 ? 6.200 -44.354 51.387 1.00 59.41 283 GLN A C 1
ATOM 2184 O O . GLN A 1 283 ? 5.292 -45.055 50.936 1.00 59.41 283 GLN A O 1
ATOM 2189 N N . PRO A 1 284 ? 7.492 -44.673 51.185 1.00 52.75 284 PRO A N 1
ATOM 2190 C CA . PRO A 1 284 ? 7.856 -45.963 50.626 1.00 52.75 284 PRO A CA 1
ATOM 2191 C C . PRO A 1 284 ? 7.421 -47.044 51.621 1.00 52.75 284 PRO A C 1
ATOM 2193 O O . PRO A 1 284 ? 8.067 -47.260 52.646 1.00 52.75 284 PRO A O 1
ATOM 2196 N N . GLN A 1 285 ? 6.293 -47.703 51.352 1.00 54.44 285 GLN A N 1
ATOM 2197 C CA . GLN A 1 285 ? 5.896 -48.891 52.098 1.00 54.44 285 GLN A CA 1
ATOM 2198 C C . GLN A 1 285 ? 6.943 -49.983 51.826 1.00 54.44 285 GLN A C 1
ATOM 2200 O O . GLN A 1 285 ? 7.108 -50.387 50.668 1.00 54.44 285 GLN A O 1
ATOM 2205 N N . PRO A 1 286 ? 7.663 -50.477 52.851 1.00 50.12 286 PRO A N 1
ATOM 2206 C CA . PRO A 1 286 ? 8.620 -51.559 52.686 1.00 50.12 286 PRO A CA 1
ATOM 2207 C C . PRO A 1 286 ? 7.823 -52.856 52.506 1.00 50.12 286 PRO A C 1
ATOM 2209 O O . PRO A 1 286 ? 7.508 -53.549 53.466 1.00 50.12 286 PRO A O 1
ATOM 2212 N N . GLY A 1 287 ? 7.403 -53.124 51.271 1.00 53.28 287 GLY A N 1
ATOM 2213 C CA . GLY A 1 287 ? 6.597 -54.298 50.934 1.00 53.28 287 GLY A CA 1
ATOM 2214 C C . GLY A 1 287 ? 6.112 -54.374 49.485 1.00 53.28 287 GLY A C 1
ATOM 2215 O O . GLY A 1 287 ? 5.705 -55.444 49.057 1.00 53.28 287 GLY A O 1
ATOM 2216 N N . GLN A 1 288 ? 6.176 -53.291 48.698 1.00 51.47 288 GLN A N 1
ATOM 2217 C CA . GLN A 1 288 ? 5.744 -53.323 47.286 1.00 51.47 288 GLN A CA 1
ATOM 2218 C C . GLN A 1 288 ? 6.888 -53.450 46.265 1.00 51.47 288 GLN A C 1
ATOM 2220 O O . GLN A 1 288 ? 6.632 -53.502 45.065 1.00 51.47 288 GLN A O 1
ATOM 2225 N N . ALA A 1 289 ? 8.142 -53.571 46.712 1.00 48.16 289 ALA A N 1
ATOM 2226 C CA . ALA A 1 289 ? 9.279 -53.824 45.821 1.00 48.16 289 ALA A CA 1
ATOM 2227 C C . ALA A 1 289 ? 9.314 -55.260 45.249 1.00 48.16 289 ALA A C 1
ATOM 2229 O O . ALA A 1 289 ? 10.095 -55.521 44.341 1.00 48.16 289 ALA A O 1
ATOM 2230 N N . GLU A 1 290 ? 8.472 -56.180 45.732 1.00 47.81 290 GLU A N 1
ATOM 2231 C CA . GLU A 1 290 ? 8.416 -57.560 45.217 1.00 47.81 290 GLU A CA 1
ATOM 2232 C C . GLU A 1 290 ? 7.512 -57.734 43.983 1.00 47.81 290 GLU A C 1
ATOM 2234 O O . GLU A 1 290 ? 7.607 -58.754 43.313 1.00 47.81 290 GLU A O 1
ATOM 2239 N N . ASN A 1 291 ? 6.693 -56.737 43.623 1.00 48.97 291 ASN A N 1
ATOM 2240 C CA . ASN A 1 291 ? 5.778 -56.826 42.471 1.00 48.97 291 ASN A CA 1
ATOM 2241 C C . ASN A 1 291 ? 6.254 -56.057 41.221 1.00 48.97 291 ASN A C 1
ATOM 2243 O O . ASN A 1 291 ? 5.480 -55.890 40.281 1.00 4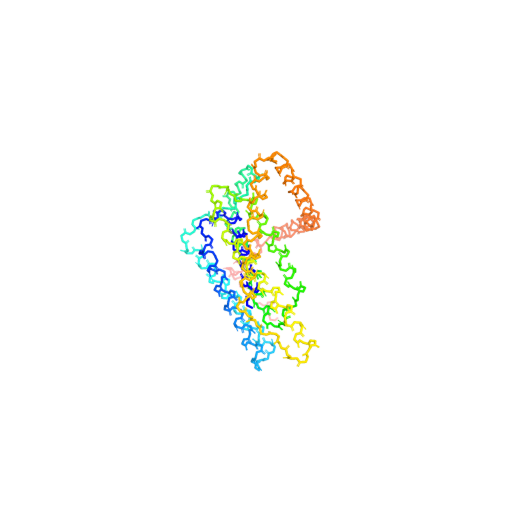8.97 291 ASN A O 1
ATOM 2247 N N . PHE A 1 292 ? 7.504 -55.580 41.202 1.00 46.75 292 PHE A N 1
ATOM 2248 C CA . PHE A 1 292 ? 8.109 -54.887 40.051 1.00 46.75 292 PHE A CA 1
ATOM 2249 C C . PHE A 1 292 ? 9.338 -55.618 39.471 1.00 46.75 292 PHE A C 1
ATOM 2251 O O . PHE A 1 292 ? 10.195 -54.981 38.854 1.00 46.75 292 PHE A O 1
ATOM 2258 N N . LEU A 1 293 ? 9.416 -56.942 39.651 1.00 40.22 293 LEU A N 1
ATOM 2259 C CA . LEU A 1 293 ? 10.245 -57.824 38.818 1.00 40.22 293 LEU A CA 1
ATOM 2260 C C . LEU A 1 293 ? 9.405 -58.440 37.696 1.00 40.22 293 LEU A C 1
ATOM 2262 O O . LEU A 1 293 ? 8.288 -58.913 37.997 1.00 40.22 293 LEU A O 1
#